Protein AF-A0A965NV34-F1 (afdb_monomer)

Radius of gyration: 47.63 Å; Cα contacts (8 Å, |Δi|>4): 263; chains: 1; bounding box: 101×131×142 Å

Foldseek 3Di:
DDDDDDDDDDDDDDDDDDDDDDDDDDDDDDDDDDDDDDPVVVVVVVPPPPDDDDDDDDDDDPPDDDDDDDDDDDDDDDDDDDDDDDDDDDDDDDDDDDDDDDPPPPPVPPPPPPDCVVVVVVVVVVVVVVVVVVVVVVLVVLVVQQQFFFQAAAKDKDAFDPPDALVNVLVRCCVVRVHVDSVSLVVVCVSVVQNVQFDGFMFIDGGRQGNVNVSCRRNVVVHDKDKDFFDPLDWQVRVQVSLVPDQQEDDDDDDGDDTQQFAGGIDIDTGHHHSVVNRVVRNVVSVVVLVVCVVVDDPPFLDDDSVVVSVLLSLLVVQDPDPVCSVVLSVVQSVCVVVVHDSPGPVVVD

Solvent-accessible surface area (backbone atoms only — not comparable to full-atom values): 22832 Å² total; per-residue (Å²): 139,85,87,86,91,85,89,83,86,84,90,88,85,89,81,90,82,89,90,87,83,91,82,87,86,82,90,78,88,78,78,87,79,82,83,75,82,55,78,76,60,62,63,61,65,71,76,70,81,80,84,88,80,86,83,90,84,88,89,85,80,91,87,83,83,80,87,84,87,79,83,85,82,89,81,88,81,89,85,88,83,88,89,81,89,82,89,79,90,83,81,90,78,83,84,82,85,79,82,84,70,73,87,74,76,78,69,71,75,72,76,71,78,73,59,70,65,61,58,52,52,52,50,51,52,51,50,52,50,52,52,49,51,53,48,53,50,50,52,50,51,50,58,55,58,30,62,39,68,28,73,23,82,57,64,47,75,47,76,42,57,86,90,64,47,68,67,57,52,43,52,47,36,40,74,73,39,53,40,90,49,61,67,60,51,53,52,50,28,59,76,69,70,41,62,88,43,59,53,69,39,31,34,72,44,54,48,35,38,16,56,50,52,54,50,49,41,34,46,75,55,63,50,47,67,46,77,49,76,40,65,78,86,63,50,52,66,59,50,53,48,56,55,67,73,34,84,49,42,26,85,77,79,84,80,81,73,61,78,82,42,58,49,62,44,75,46,74,41,44,59,62,37,46,45,56,61,53,51,51,49,28,32,52,52,28,50,53,50,48,52,55,50,54,74,69,49,73,84,88,52,93,61,93,44,65,64,53,51,51,54,51,50,55,50,37,49,66,74,42,92,48,79,87,49,40,65,59,54,43,49,52,52,53,54,29,54,71,68,73,43,79,79,87,56,74,75,80,78,114

pLDDT: mean 76.81, std 23.11, range [32.91, 98.0]

Nearest PDB structures (foldseek):
  2r1f-assembly1_A  TM=9.466E-01  e=1.125E-10  Escherichia coli K-12
  4iiw-assembly1_A-5  TM=4.796E-01  e=1.543E-09  Listeria monocytogenes EGD-e
  4iiw-assembly1_B  TM=4.492E-01  e=2.705E-09  Listeria monocytogenes EGD-e
  8yoa-assembly1_A  TM=5.036E-01  e=5.769E-07  Mycobacteroides abscessus

Secondary structure (DSSP, 8-state):
-----------------------PPP---PPPPP-PPPHHHHTTSSSSSSS---------SS---------------------------------PPPP----------------HHHHHHHHHHHHHHHHHHHHHHHHHHHHHHHTS--S-SS-EEEEE-TT--HHHHHHHHHHTTS-S-HHHHHHHHHHHT-TTTPPPEEEEEPTT--HHHHHHHHHHT-PPEEEEE--TT--HHHHHHHHHT-TTEES---PPPPTT-S--SEEEEETTEEHHHHHHHHHHHHHHHHHHHHHHS-TTSS--SHHHHHHHHHHHHHH---TTTHHHHHHHHHHHHHTT-----GGGT-

Sequence (350 aa):
MTEPEDINDPVTHTDETQPAPASKEEDHALKPEALTPTLSQQIQHEEIAQEAAPDTKTAQDFAALSQTKLEVPNTVKEETAQPSHWRKTLSAPKTPRPKKLPPGSFQKKKRKKRDGLLSAASGFLSFLLVAIVAGAFGVIAVRHKSREPGPLIAEKTIYFPPRSDTPEMIALLQREGVIESPMLMNVALLLEGVRTKLKQGEYLFKARASLHDVIDEMASGRQVMHSLTIPEGLTTDQILQRLRDNDMLAGTIVDKPKEGALLPETYKFPRDYPRTRLMTKMQDDQRKLLEQIWAKRNKDLPLQTPYELLTLASIVEKETGKNEERPRVAAVFINRLRKHMRLQSDPTII

Structure (mmCIF, N/CA/C/O backbone):
data_AF-A0A965NV34-F1
#
_entry.id   AF-A0A965NV34-F1
#
loop_
_atom_site.group_PDB
_atom_site.id
_atom_site.type_symbol
_atom_site.label_atom_id
_atom_site.label_alt_id
_atom_site.label_comp_id
_atom_site.label_asym_id
_atom_site.label_entity_id
_atom_site.label_seq_id
_atom_site.pdbx_PDB_ins_code
_atom_site.Cartn_x
_atom_site.Cartn_y
_atom_site.Cartn_z
_atom_site.occupancy
_atom_site.B_iso_or_equiv
_atom_site.auth_seq_id
_atom_site.auth_comp_id
_atom_site.auth_asym_id
_atom_site.auth_atom_id
_atom_site.pdbx_PDB_model_num
ATOM 1 N N . MET A 1 1 ? -33.407 -78.544 41.619 1.00 46.22 1 MET A N 1
ATOM 2 C CA . MET A 1 1 ? -33.839 -78.279 40.235 1.00 46.22 1 MET A CA 1
ATOM 3 C C . MET A 1 1 ? -35.352 -78.262 40.233 1.00 46.22 1 MET A C 1
ATOM 5 O O . MET A 1 1 ? -35.939 -79.300 40.490 1.00 46.22 1 MET A O 1
ATOM 9 N N . THR A 1 2 ? -35.953 -77.088 40.081 1.00 43.38 2 THR A N 1
ATOM 10 C CA . THR A 1 2 ? -37.406 -76.878 40.056 1.00 43.38 2 THR A CA 1
ATOM 11 C C . THR A 1 2 ? -37.902 -76.772 38.615 1.00 43.38 2 THR A C 1
ATOM 13 O O . THR A 1 2 ? -37.220 -76.217 37.758 1.00 43.38 2 THR A O 1
ATOM 16 N N . GLU A 1 3 ? -39.068 -77.366 38.410 1.00 53.69 3 GLU A N 1
ATOM 17 C CA . GLU A 1 3 ? -39.874 -77.581 37.197 1.00 53.69 3 GLU A CA 1
ATOM 18 C C . GLU A 1 3 ? -40.863 -76.378 36.976 1.00 53.69 3 GLU A C 1
ATOM 20 O O . GLU A 1 3 ? -40.748 -75.414 37.738 1.00 53.69 3 GLU A O 1
ATOM 25 N N . PRO A 1 4 ? -41.857 -76.384 36.047 1.00 72.75 4 PRO A N 1
ATOM 26 C CA . PRO A 1 4 ? -41.779 -76.029 34.611 1.00 72.75 4 PRO A CA 1
ATOM 27 C C . PRO A 1 4 ? -42.918 -75.063 34.121 1.00 72.75 4 PRO A C 1
ATOM 29 O O . PRO A 1 4 ? -43.575 -74.430 34.942 1.00 72.75 4 PRO A O 1
ATOM 32 N N . GLU A 1 5 ? -43.155 -75.043 32.788 1.00 49.31 5 GLU A N 1
ATOM 33 C CA . GLU A 1 5 ? -44.318 -74.537 31.991 1.00 49.31 5 GLU A CA 1
ATOM 34 C C . GLU A 1 5 ? -44.471 -73.012 31.763 1.00 49.31 5 GLU A C 1
ATOM 36 O O . GLU A 1 5 ? -44.155 -72.222 32.642 1.00 49.31 5 GLU A O 1
ATOM 41 N N . ASP A 1 6 ? -45.005 -72.462 30.657 1.00 46.66 6 ASP A N 1
ATOM 42 C CA . ASP A 1 6 ? -45.363 -72.854 29.270 1.00 46.66 6 ASP A CA 1
ATOM 43 C C . ASP A 1 6 ? -45.873 -71.550 28.554 1.00 46.66 6 ASP A C 1
ATOM 45 O O . ASP A 1 6 ? -46.189 -70.567 29.229 1.00 46.66 6 ASP A O 1
ATOM 49 N N . ILE A 1 7 ? -46.035 -71.578 27.218 1.00 44.09 7 ILE A N 1
ATOM 50 C CA . ILE A 1 7 ? -46.975 -70.795 26.366 1.00 44.09 7 ILE A CA 1
ATOM 51 C C . ILE A 1 7 ? -46.508 -69.519 25.589 1.00 44.09 7 ILE A C 1
ATOM 53 O O . ILE A 1 7 ? -46.342 -68.432 26.135 1.00 44.09 7 ILE A O 1
ATOM 57 N N . ASN A 1 8 ? -46.535 -69.698 24.251 1.00 41.50 8 ASN A N 1
ATOM 58 C CA . ASN A 1 8 ? -46.872 -68.842 23.080 1.00 41.50 8 ASN A CA 1
ATOM 59 C C . ASN A 1 8 ? -45.993 -67.688 22.516 1.00 41.50 8 ASN A C 1
ATOM 61 O O . ASN A 1 8 ? -45.870 -66.606 23.081 1.00 41.50 8 ASN A O 1
ATOM 65 N N . ASP A 1 9 ? -45.585 -67.939 21.258 1.00 49.22 9 ASP A N 1
ATOM 66 C CA . ASP A 1 9 ? -45.398 -67.114 20.033 1.00 49.22 9 ASP A CA 1
ATOM 67 C C . ASP A 1 9 ? -46.284 -65.841 19.873 1.00 49.22 9 ASP A C 1
ATOM 69 O O . ASP A 1 9 ? -47.362 -65.816 20.476 1.00 49.22 9 ASP A O 1
ATOM 73 N N . PRO A 1 10 ? -45.951 -64.814 19.021 1.00 57.88 10 PRO A N 1
ATOM 74 C CA . PRO A 1 10 ? -45.708 -64.995 17.566 1.00 57.88 10 PRO A CA 1
ATOM 75 C C . PRO A 1 10 ? -44.824 -63.995 16.755 1.00 57.88 10 PRO A C 1
ATOM 77 O O . PRO A 1 10 ? -44.593 -62.846 17.114 1.00 57.88 10 PRO A O 1
ATOM 80 N N . VAL A 1 11 ? -44.398 -64.497 15.581 1.00 48.06 11 VAL A N 1
ATOM 81 C CA . VAL A 1 11 ? -44.227 -63.911 14.219 1.00 48.06 11 VAL A CA 1
ATOM 82 C C . VAL A 1 11 ? -44.134 -62.382 14.038 1.00 48.06 11 VAL A C 1
ATOM 84 O O . VAL A 1 11 ? -45.087 -61.670 14.323 1.00 48.06 11 VAL A O 1
ATOM 87 N N . THR A 1 12 ? -43.102 -61.910 13.315 1.00 44.25 12 THR A N 1
ATOM 88 C CA . THR A 1 12 ? -43.239 -60.851 12.279 1.00 44.25 12 THR A CA 1
ATOM 89 C C . THR A 1 12 ? -42.172 -60.959 11.175 1.00 44.25 12 THR A C 1
ATOM 91 O O . THR A 1 12 ? -40.985 -61.138 11.430 1.00 44.25 12 THR A O 1
ATOM 94 N N . HIS A 1 13 ? -42.661 -60.866 9.936 1.00 41.69 13 HIS A N 1
ATOM 95 C CA . HIS A 1 13 ? -41.963 -60.745 8.651 1.00 41.69 13 HIS A CA 1
ATOM 96 C C . HIS A 1 13 ? -41.770 -59.255 8.274 1.00 41.69 13 HIS A C 1
ATOM 98 O O . HIS A 1 13 ? -42.354 -58.388 8.920 1.00 41.69 13 HIS A O 1
ATOM 104 N N . THR A 1 14 ? -41.115 -59.023 7.123 1.00 40.88 14 THR A N 1
ATOM 105 C CA . THR A 1 14 ? -41.210 -57.870 6.182 1.00 40.88 14 THR A CA 1
ATOM 106 C C . THR A 1 14 ? -40.296 -56.663 6.414 1.00 40.88 14 THR A C 1
ATOM 108 O O . THR A 1 14 ? -40.035 -56.301 7.551 1.00 40.88 14 THR A O 1
ATOM 111 N N . ASP A 1 15 ? -39.826 -55.928 5.402 1.00 37.41 15 ASP A N 1
ATOM 112 C CA . ASP A 1 15 ? -39.626 -56.110 3.946 1.00 37.41 15 ASP A CA 1
ATOM 113 C C . ASP A 1 15 ? -38.932 -54.821 3.438 1.00 37.41 15 ASP A C 1
ATOM 115 O O . ASP A 1 15 ? -39.009 -53.768 4.075 1.00 37.41 15 ASP A O 1
ATOM 119 N N . GLU A 1 16 ? -38.249 -54.927 2.303 1.00 43.62 16 GLU A N 1
ATOM 120 C CA . GLU A 1 16 ? -37.718 -53.865 1.443 1.00 43.62 16 GLU A CA 1
ATOM 121 C C . GLU A 1 16 ? -38.713 -52.729 1.153 1.00 43.62 16 GLU A C 1
ATOM 123 O O . GLU A 1 16 ? -39.878 -53.007 0.892 1.00 43.62 16 GLU A O 1
ATOM 128 N N . THR A 1 17 ? -38.240 -51.477 0.985 1.00 37.06 17 THR A N 1
ATOM 129 C CA . THR A 1 17 ? -38.632 -50.648 -0.185 1.00 37.06 17 THR A CA 1
ATOM 130 C C . THR A 1 17 ? -37.762 -49.390 -0.426 1.00 37.06 17 THR A C 1
ATOM 132 O O . THR A 1 17 ? -37.672 -48.512 0.423 1.00 37.06 17 THR A O 1
ATOM 135 N N . GLN A 1 18 ? -37.191 -49.327 -1.643 1.00 37.00 18 GLN A N 1
ATOM 136 C CA . GLN A 1 18 ? -37.085 -48.212 -2.624 1.00 37.00 18 GLN A CA 1
ATOM 137 C C . GLN A 1 18 ? -36.566 -46.791 -2.281 1.00 37.00 18 GLN A C 1
ATOM 139 O O . GLN A 1 18 ? -37.008 -46.161 -1.326 1.00 37.00 18 GLN A O 1
ATOM 144 N N . PRO A 1 19 ? -35.804 -46.180 -3.223 1.00 45.75 19 PRO A N 1
ATOM 145 C CA . PRO A 1 19 ? -35.667 -44.727 -3.352 1.00 45.75 19 PRO A CA 1
ATOM 146 C C . PRO A 1 19 ? -36.200 -44.160 -4.690 1.00 45.75 19 PRO A C 1
ATOM 148 O O . PRO A 1 19 ? -35.996 -44.759 -5.745 1.00 45.75 19 PRO A O 1
ATOM 151 N N . ALA A 1 20 ? -36.821 -42.971 -4.630 1.00 36.22 20 ALA A N 1
ATOM 152 C CA . ALA A 1 20 ? -36.906 -41.872 -5.626 1.00 36.22 20 ALA A CA 1
ATOM 153 C C . ALA A 1 20 ? -38.031 -40.887 -5.187 1.00 36.22 20 ALA A C 1
ATOM 155 O O . ALA A 1 20 ? -38.878 -41.321 -4.407 1.00 36.22 20 ALA A O 1
ATOM 156 N N . PRO A 1 21 ? -38.144 -39.621 -5.672 1.00 47.50 21 PRO A N 1
ATOM 157 C CA . PRO A 1 21 ? -37.435 -38.982 -6.788 1.00 47.50 21 PRO A CA 1
ATOM 158 C C . PRO A 1 21 ? -36.925 -37.538 -6.536 1.00 47.50 21 PRO A C 1
ATOM 160 O O . PRO A 1 21 ? -37.185 -36.899 -5.521 1.00 47.50 21 PRO A O 1
ATOM 163 N N . ALA A 1 22 ? -36.210 -37.032 -7.544 1.00 39.81 22 ALA A N 1
ATOM 164 C CA . ALA A 1 22 ? -35.719 -35.667 -7.703 1.00 39.81 22 ALA A CA 1
ATOM 165 C C . ALA A 1 22 ? -36.832 -34.605 -7.818 1.00 39.81 22 ALA A C 1
ATOM 167 O O . ALA A 1 22 ? -37.844 -34.817 -8.492 1.00 39.81 22 ALA A O 1
ATOM 168 N N . SER A 1 23 ? -36.582 -33.425 -7.244 1.00 38.41 23 SER A N 1
ATOM 169 C CA . SER A 1 23 ? -37.385 -32.211 -7.410 1.00 38.41 23 SER A CA 1
ATOM 170 C C . SER A 1 23 ? -36.587 -31.106 -8.104 1.00 38.41 23 SER A C 1
ATOM 172 O O . SER A 1 23 ? -35.411 -30.889 -7.827 1.00 38.41 23 SER A O 1
ATOM 174 N N . LYS A 1 24 ? -37.286 -30.449 -9.028 1.00 36.72 24 LYS A N 1
ATOM 175 C CA . LYS A 1 24 ? -36.892 -29.356 -9.919 1.00 36.72 24 LYS A CA 1
ATOM 176 C C . LYS A 1 24 ? -36.556 -28.080 -9.135 1.00 36.72 24 LYS A C 1
ATOM 178 O O . LYS A 1 24 ? -37.322 -27.718 -8.249 1.00 36.72 24 LYS A O 1
ATOM 183 N N . GLU A 1 25 ? -35.487 -27.384 -9.516 1.00 39.50 25 GLU A N 1
ATOM 184 C CA . GLU A 1 25 ? -35.235 -25.993 -9.114 1.00 39.50 25 GLU A CA 1
ATOM 185 C C . GLU A 1 25 ? -35.756 -25.040 -10.195 1.00 39.50 25 GLU A C 1
ATOM 187 O O . GLU A 1 25 ? -35.517 -25.230 -11.390 1.00 39.50 25 GLU A O 1
ATOM 192 N N . GLU A 1 26 ? -36.535 -24.060 -9.742 1.00 40.78 26 GLU A N 1
ATOM 193 C CA . GLU A 1 26 ? -37.183 -23.019 -10.528 1.00 40.78 26 GLU A CA 1
ATOM 194 C C . GLU A 1 26 ? -36.239 -21.842 -10.788 1.00 40.78 26 GLU A C 1
ATOM 196 O O . GLU A 1 26 ? -35.488 -21.389 -9.924 1.00 40.78 26 GLU A O 1
ATOM 201 N N . ASP A 1 27 ? -36.332 -21.341 -12.012 1.00 39.22 27 ASP A N 1
ATOM 202 C CA . ASP A 1 27 ? -35.566 -20.248 -12.587 1.00 39.22 27 ASP A CA 1
ATOM 203 C C . ASP A 1 27 ? -36.242 -18.911 -12.217 1.00 39.22 27 ASP A C 1
ATOM 205 O O . ASP A 1 27 ? -37.284 -18.550 -12.771 1.00 39.22 27 ASP A O 1
ATOM 209 N N . HIS A 1 28 ? -35.686 -18.176 -11.247 1.00 40.72 28 HIS A N 1
ATOM 210 C CA . HIS A 1 28 ? -36.135 -16.826 -10.891 1.00 40.72 28 HIS A CA 1
ATOM 211 C C . HIS A 1 28 ? -35.072 -15.786 -11.262 1.00 40.72 28 HIS A C 1
ATOM 213 O O . HIS A 1 28 ? -34.166 -15.457 -10.497 1.00 40.72 28 HIS A O 1
ATOM 219 N N . ALA A 1 29 ? -35.229 -15.225 -12.461 1.00 35.47 29 ALA A N 1
ATOM 220 C CA . ALA A 1 29 ? -34.494 -14.062 -12.936 1.00 35.47 29 ALA A CA 1
ATOM 221 C C . ALA A 1 29 ? -34.863 -12.803 -12.123 1.00 35.47 29 ALA A C 1
ATOM 223 O O . ALA A 1 29 ? -35.937 -12.220 -12.294 1.00 35.47 29 ALA A O 1
ATOM 224 N N . LEU A 1 30 ? -33.948 -12.354 -11.262 1.00 37.59 30 LEU A N 1
ATOM 225 C CA . LEU A 1 30 ? -33.975 -11.031 -10.637 1.00 37.59 30 LEU A CA 1
ATOM 226 C C . LEU A 1 30 ? -33.305 -10.005 -11.569 1.00 37.59 30 LEU A C 1
ATOM 228 O O . LEU A 1 30 ? -32.155 -10.159 -11.978 1.00 37.59 30 LEU A O 1
ATOM 232 N N . LYS A 1 31 ? -34.054 -8.951 -11.914 1.00 46.28 31 LYS A N 1
ATOM 233 C CA . LYS A 1 31 ? -33.571 -7.741 -12.603 1.00 46.28 31 LYS A CA 1
ATOM 234 C C . LYS A 1 31 ? -32.460 -7.053 -11.791 1.00 46.28 31 LYS A C 1
ATOM 236 O O . LYS A 1 31 ? -32.564 -7.027 -10.567 1.00 46.28 31 LYS A O 1
ATOM 241 N N . PRO A 1 32 ? -31.474 -6.396 -12.430 1.00 41.31 32 PRO A N 1
ATOM 242 C CA . PRO A 1 32 ? -30.546 -5.531 -11.715 1.00 41.31 32 PRO A CA 1
ATOM 243 C C . PRO A 1 32 ? -31.251 -4.240 -11.276 1.00 41.31 32 PRO A C 1
ATOM 245 O O . PRO A 1 32 ? -31.729 -3.449 -12.091 1.00 41.31 32 PRO A O 1
ATOM 248 N N . GLU A 1 33 ? -31.319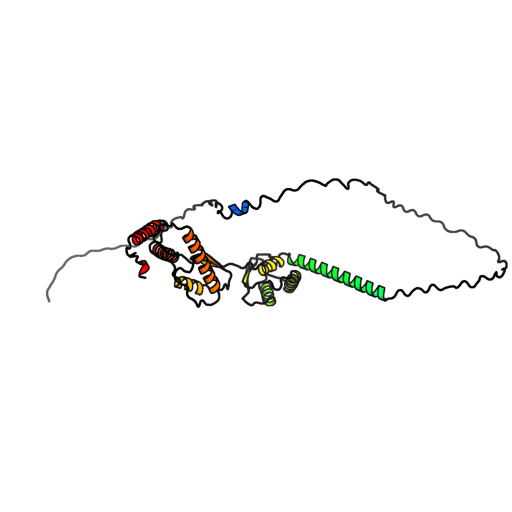 -4.063 -9.963 1.00 41.09 33 GLU A N 1
ATOM 249 C CA . GLU A 1 33 ? -31.713 -2.846 -9.266 1.00 41.09 33 GLU A CA 1
ATOM 250 C C . GLU A 1 33 ? -30.669 -1.748 -9.533 1.00 41.09 33 GLU A C 1
ATOM 252 O O . GLU A 1 33 ? -29.460 -1.968 -9.429 1.00 41.09 33 GLU A O 1
ATOM 257 N N . ALA A 1 34 ? -31.131 -0.576 -9.968 1.00 39.78 34 ALA A N 1
ATOM 258 C CA . ALA A 1 34 ? -30.274 0.539 -10.341 1.00 39.78 34 ALA A CA 1
ATOM 259 C C . ALA A 1 34 ? -29.589 1.130 -9.098 1.00 39.78 34 ALA A C 1
ATOM 261 O O . ALA A 1 34 ? -30.245 1.655 -8.201 1.00 39.78 34 ALA A O 1
ATOM 262 N N . LEU A 1 35 ? -28.257 1.073 -9.075 1.00 41.94 35 LEU A N 1
ATOM 263 C CA . LEU A 1 35 ? -27.417 1.742 -8.086 1.00 41.94 35 LEU A CA 1
ATOM 264 C C . LEU A 1 35 ? -27.607 3.263 -8.191 1.00 41.94 35 LEU A C 1
ATOM 266 O O . LEU A 1 35 ? -27.218 3.882 -9.182 1.00 41.94 35 LEU A O 1
ATOM 270 N N . THR A 1 36 ? -28.187 3.873 -7.161 1.00 54.00 36 THR A N 1
ATOM 271 C CA . THR A 1 36 ? -28.151 5.327 -6.966 1.00 54.00 36 THR A CA 1
ATOM 272 C C . THR A 1 36 ? -26.729 5.765 -6.596 1.00 54.00 36 THR A C 1
ATOM 274 O O . THR A 1 36 ? -26.114 5.121 -5.740 1.00 54.00 36 THR A O 1
ATOM 277 N N . PRO A 1 37 ? -26.191 6.847 -7.186 1.00 49.09 37 PRO A N 1
ATOM 278 C CA . PRO A 1 37 ? -24.828 7.293 -6.920 1.00 49.09 37 PRO A CA 1
ATOM 279 C C . PRO A 1 37 ? -24.647 7.772 -5.472 1.00 49.09 37 PRO A C 1
ATOM 281 O O . PRO A 1 37 ? -25.477 8.485 -4.911 1.00 49.09 37 PRO A O 1
ATOM 284 N N . THR A 1 38 ? -23.529 7.374 -4.868 1.00 53.53 38 THR A N 1
ATOM 285 C CA . THR A 1 38 ? -23.089 7.780 -3.528 1.00 53.53 38 THR A CA 1
ATOM 286 C C . THR A 1 38 ? -22.693 9.261 -3.514 1.00 53.53 38 THR A C 1
ATOM 288 O O . THR A 1 38 ? -22.163 9.769 -4.499 1.00 53.53 38 THR A O 1
ATOM 291 N N . LEU A 1 39 ? -22.852 9.941 -2.372 1.00 49.00 39 LEU A N 1
ATOM 292 C CA . LEU A 1 39 ? -22.606 11.384 -2.174 1.00 49.00 39 LEU A CA 1
ATOM 293 C C . LEU A 1 39 ? -21.225 11.896 -2.662 1.00 49.00 39 LEU A C 1
ATOM 295 O O . LEU A 1 39 ? -21.069 13.080 -2.940 1.00 49.00 39 LEU A O 1
ATOM 299 N N . SER A 1 40 ? -20.223 11.021 -2.804 1.00 48.53 40 SER A N 1
ATOM 300 C CA . SER A 1 40 ? -18.906 11.359 -3.370 1.00 48.53 40 SER A CA 1
ATOM 301 C C . SER A 1 40 ? -18.887 11.507 -4.899 1.00 48.53 40 SER A C 1
ATOM 303 O O . SER A 1 40 ? -18.001 12.175 -5.420 1.00 48.53 40 SER A O 1
ATOM 305 N N . GLN A 1 41 ? -19.854 10.934 -5.624 1.00 49.22 41 GLN A N 1
ATOM 306 C CA . GLN A 1 41 ? -20.008 11.119 -7.075 1.00 49.22 41 GLN A CA 1
ATOM 307 C C . GLN A 1 41 ? -20.777 12.399 -7.429 1.00 49.22 41 GLN A C 1
ATOM 309 O O . GLN A 1 41 ? -20.639 12.916 -8.533 1.00 49.22 41 GLN A O 1
ATOM 314 N N . GLN A 1 42 ? -21.537 12.956 -6.484 1.00 44.91 42 GLN A N 1
ATOM 315 C CA . GLN A 1 42 ? -22.309 14.180 -6.703 1.00 44.91 42 GLN A CA 1
ATOM 316 C C . GLN A 1 42 ? -21.439 15.446 -6.636 1.00 44.91 42 GLN A C 1
ATOM 318 O O . GLN A 1 42 ? -21.753 16.434 -7.282 1.00 44.91 42 GLN A O 1
ATOM 323 N N . ILE A 1 43 ? -20.298 15.388 -5.940 1.00 49.41 43 ILE A N 1
ATOM 324 C CA . ILE A 1 43 ? -19.363 16.520 -5.810 1.00 49.41 43 ILE A CA 1
ATOM 325 C C . ILE A 1 43 ? -18.420 16.624 -7.026 1.00 49.41 43 ILE A C 1
ATOM 327 O O . ILE A 1 43 ? -17.965 17.710 -7.357 1.00 49.41 43 ILE A O 1
ATOM 331 N N . GLN A 1 44 ? -18.170 15.531 -7.756 1.00 40.19 44 GLN A N 1
ATOM 332 C CA . GLN A 1 44 ? -17.320 15.562 -8.960 1.00 40.19 44 GLN A CA 1
ATOM 333 C C . GLN A 1 44 ? -18.057 16.030 -10.225 1.00 40.19 44 GLN A C 1
ATOM 335 O O . GLN A 1 44 ? -17.414 16.465 -11.178 1.00 40.19 44 GLN A O 1
ATOM 340 N N . HIS A 1 45 ? -19.392 15.975 -10.245 1.00 42.25 45 HIS A N 1
ATOM 341 C CA . HIS A 1 45 ? -20.178 16.438 -11.391 1.00 42.25 45 HIS A CA 1
ATOM 342 C C . HIS A 1 45 ? -20.420 17.952 -11.417 1.00 42.25 45 HIS A C 1
ATOM 344 O O . HIS A 1 45 ? -20.820 18.473 -12.456 1.00 42.25 45 HIS A O 1
ATOM 350 N N . GLU A 1 46 ? -20.127 18.666 -10.330 1.00 44.16 46 GLU A N 1
ATOM 351 C CA . GLU A 1 46 ? -20.354 20.114 -10.243 1.00 44.16 46 GLU A CA 1
ATOM 352 C C . GLU A 1 46 ? -19.099 20.947 -10.581 1.00 44.16 46 GLU A C 1
ATOM 354 O O . GLU A 1 46 ? -19.197 22.150 -10.792 1.00 44.16 46 GLU A O 1
ATOM 359 N N . GLU A 1 47 ? -17.933 20.306 -10.751 1.00 42.94 47 GLU A N 1
ATOM 360 C CA . GLU A 1 47 ? -16.648 20.974 -11.044 1.00 42.94 47 GLU A CA 1
ATOM 361 C C . GLU A 1 47 ? -16.162 20.795 -12.502 1.00 42.94 47 GLU A C 1
ATOM 363 O O . GLU A 1 47 ? -15.054 21.187 -12.849 1.00 42.94 47 GLU A O 1
ATOM 368 N N . ILE A 1 48 ? -16.983 20.220 -13.394 1.00 42.50 48 ILE A N 1
ATOM 369 C CA . ILE A 1 48 ? -16.635 20.028 -14.826 1.00 42.50 48 ILE A CA 1
ATOM 370 C C . ILE A 1 48 ? -17.578 20.809 -15.769 1.00 42.50 48 ILE A C 1
ATOM 372 O O . ILE A 1 48 ? -17.445 20.770 -16.989 1.00 42.50 48 ILE A O 1
ATOM 376 N N . ALA A 1 49 ? -18.503 21.610 -15.236 1.00 40.84 49 ALA A N 1
ATOM 377 C CA . ALA A 1 49 ? -19.461 22.379 -16.038 1.00 40.84 49 ALA A CA 1
ATOM 378 C C . ALA A 1 49 ? -19.066 23.855 -16.250 1.00 40.84 49 ALA A C 1
ATOM 380 O O . ALA A 1 49 ? -19.942 24.718 -16.323 1.00 40.84 49 ALA A O 1
ATOM 381 N N . GLN A 1 50 ? -17.769 24.174 -16.345 1.00 44.56 50 GLN A N 1
ATOM 382 C CA . GLN A 1 50 ? -17.338 25.565 -16.527 1.00 44.56 50 GLN A CA 1
ATOM 383 C C . GLN A 1 50 ? -16.042 25.754 -17.329 1.00 44.56 50 GLN A C 1
ATOM 385 O O . GLN A 1 50 ? -15.260 26.638 -17.018 1.00 44.56 50 GLN A O 1
ATOM 390 N N . GLU A 1 51 ? -15.814 24.990 -18.402 1.00 43.84 51 GLU A N 1
ATOM 391 C CA . GLU A 1 51 ? -14.785 25.381 -19.384 1.00 43.84 51 GLU A CA 1
ATOM 392 C C . GLU A 1 51 ? -15.028 24.778 -20.777 1.00 43.84 51 GLU A C 1
ATOM 394 O O . GLU A 1 51 ? -14.308 23.899 -21.238 1.00 43.84 51 GLU A O 1
ATOM 399 N N . ALA A 1 52 ? -16.080 25.227 -21.468 1.00 44.00 52 ALA A N 1
ATOM 400 C CA . ALA A 1 52 ? -16.225 25.002 -22.909 1.00 44.00 52 ALA A CA 1
ATOM 401 C C . ALA A 1 52 ? -17.208 26.002 -23.542 1.00 44.00 52 ALA A C 1
ATOM 403 O O . ALA A 1 52 ? -18.408 25.750 -23.623 1.00 44.00 52 ALA A O 1
ATOM 404 N N . ALA A 1 53 ? -16.686 27.121 -24.046 1.00 40.72 53 ALA A N 1
ATOM 405 C CA . ALA A 1 53 ? -17.346 27.926 -25.071 1.00 40.72 53 ALA A CA 1
ATOM 406 C C . ALA A 1 53 ? -16.282 28.428 -26.068 1.00 40.72 53 ALA A C 1
ATOM 408 O O . ALA A 1 53 ? -15.333 29.087 -25.643 1.00 40.72 53 ALA A O 1
ATOM 409 N N . PRO A 1 54 ? -16.379 28.107 -27.374 1.00 42.41 54 PRO A N 1
ATOM 410 C CA . PRO A 1 54 ? -15.486 28.659 -28.384 1.00 42.41 54 PRO A CA 1
ATOM 411 C C . PRO A 1 54 ? -16.020 30.005 -28.887 1.00 42.41 54 PRO A C 1
ATOM 413 O O . PRO A 1 54 ? -17.091 30.070 -29.490 1.00 42.41 54 PRO A O 1
ATOM 416 N N . ASP A 1 55 ? -15.251 31.074 -28.673 1.00 38.16 55 ASP A N 1
ATOM 417 C CA . ASP A 1 55 ? -15.556 32.389 -29.228 1.00 38.16 55 ASP A CA 1
ATOM 418 C C . ASP A 1 55 ? -15.180 32.462 -30.714 1.00 38.16 55 ASP A C 1
ATOM 420 O O . ASP A 1 55 ? -14.027 32.371 -31.142 1.00 38.16 55 ASP A O 1
ATOM 424 N N . THR A 1 56 ? -16.220 32.649 -31.514 1.00 49.44 56 THR A N 1
ATOM 425 C CA . THR A 1 56 ? -16.204 33.067 -32.908 1.00 49.44 56 THR A CA 1
ATOM 426 C C . THR A 1 56 ? -15.612 34.469 -33.056 1.00 49.44 56 THR A C 1
ATOM 428 O O . THR A 1 56 ? -16.264 35.439 -32.678 1.00 49.44 56 THR A O 1
ATOM 431 N N . LYS A 1 57 ? -14.431 34.595 -33.674 1.00 45.19 57 LYS A N 1
ATOM 432 C CA . LYS A 1 57 ? -14.045 35.693 -34.591 1.00 45.19 57 LYS A CA 1
ATOM 433 C C . LYS A 1 57 ? -12.570 35.571 -34.964 1.00 45.19 57 LYS A C 1
ATOM 435 O O . LYS A 1 57 ? -11.703 35.817 -34.137 1.00 45.19 57 LYS A O 1
ATOM 440 N N . THR A 1 58 ? -12.312 35.216 -36.220 1.00 38.59 58 THR A N 1
ATOM 441 C CA . THR A 1 58 ? -11.343 35.829 -37.158 1.00 38.59 58 THR A CA 1
ATOM 442 C C . THR A 1 58 ? -11.192 34.846 -38.318 1.00 38.59 58 THR A C 1
ATOM 444 O O . THR A 1 58 ? -10.225 34.105 -38.443 1.00 38.59 58 THR A O 1
ATOM 447 N N . ALA A 1 59 ? -12.243 34.788 -39.130 1.00 40.84 59 ALA A N 1
ATOM 448 C CA . ALA A 1 59 ? -12.271 34.121 -40.419 1.00 40.84 59 ALA A CA 1
ATOM 449 C C . ALA A 1 59 ? -12.695 35.187 -41.427 1.00 40.84 59 ALA A C 1
ATOM 451 O O . ALA A 1 59 ? -13.871 35.293 -41.750 1.00 40.84 59 ALA A O 1
ATOM 452 N N . GLN A 1 60 ? -11.756 36.057 -41.792 1.00 49.50 60 GLN A N 1
ATOM 453 C CA . GLN A 1 60 ? -11.847 37.031 -42.881 1.00 49.50 60 GLN A CA 1
ATOM 454 C C . GLN A 1 60 ? -10.494 37.737 -42.953 1.00 49.50 60 GLN A C 1
ATOM 456 O O . GLN A 1 60 ? -10.297 38.770 -42.339 1.00 49.50 60 GLN A O 1
ATOM 461 N N . ASP A 1 61 ? -9.541 37.070 -43.590 1.00 44.09 61 ASP A N 1
ATOM 462 C CA . ASP A 1 61 ? -8.436 37.643 -44.360 1.00 44.09 61 ASP A CA 1
ATOM 463 C C . ASP A 1 61 ? -7.720 36.452 -45.013 1.00 44.09 61 ASP A C 1
ATOM 465 O O . ASP A 1 61 ? -7.720 35.356 -44.463 1.00 44.09 61 ASP A O 1
ATOM 469 N N . PHE A 1 62 ? -7.173 36.634 -46.213 1.00 42.47 62 PHE A N 1
ATOM 470 C CA . PHE A 1 62 ? -6.670 35.590 -47.132 1.00 42.47 62 PHE A CA 1
ATOM 471 C C . PHE A 1 62 ? -7.713 34.924 -48.047 1.00 42.47 62 PHE A C 1
ATOM 473 O O . PHE A 1 62 ? -7.599 33.757 -48.412 1.00 42.47 62 PHE A O 1
ATOM 480 N N . ALA A 1 63 ? -8.681 35.706 -48.527 1.00 44.44 63 ALA A N 1
ATOM 481 C CA . ALA A 1 63 ? -9.394 35.415 -49.770 1.00 44.44 63 ALA A CA 1
ATOM 482 C C . ALA A 1 63 ? -9.330 36.626 -50.712 1.00 44.44 63 ALA A C 1
ATOM 484 O O . ALA A 1 63 ? -10.327 37.300 -50.928 1.00 44.44 63 ALA A O 1
ATOM 485 N N . ALA A 1 64 ? -8.146 36.919 -51.255 1.00 43.97 64 ALA A N 1
ATOM 486 C CA . ALA A 1 64 ? -7.976 37.685 -52.491 1.00 43.97 64 ALA A CA 1
ATOM 487 C C . ALA A 1 64 ? -6.503 37.647 -52.905 1.00 43.97 64 ALA A C 1
ATOM 489 O O . ALA A 1 64 ? -5.655 38.148 -52.179 1.00 43.97 64 ALA A O 1
ATOM 490 N N . LEU A 1 65 ? -6.238 37.006 -54.043 1.00 42.38 65 LEU A N 1
ATOM 491 C CA . LEU A 1 65 ? -5.216 37.286 -55.065 1.00 42.38 65 LEU A CA 1
ATOM 492 C C . LEU A 1 65 ? -5.059 35.979 -55.870 1.00 42.38 65 LEU A C 1
ATOM 494 O O . LEU A 1 65 ? -4.239 35.119 -55.576 1.00 42.38 65 LEU A O 1
ATOM 498 N N . SER A 1 66 ? -6.074 35.624 -56.656 1.00 36.09 66 SER A N 1
ATOM 499 C CA . SER A 1 66 ? -6.141 35.943 -58.090 1.00 36.09 66 SER A CA 1
ATOM 500 C C . SER A 1 66 ? -5.002 35.310 -58.902 1.00 36.09 66 SER A C 1
ATOM 502 O O . SER A 1 66 ? -3.931 35.881 -59.060 1.00 36.09 66 SER A O 1
ATOM 504 N N . GLN A 1 67 ? -5.307 34.123 -59.434 1.00 44.22 67 GLN A N 1
ATOM 505 C CA . GLN A 1 67 ? -5.152 33.758 -60.845 1.00 44.22 67 GLN A CA 1
ATOM 506 C C . GLN A 1 67 ? -3.864 34.209 -61.553 1.00 44.22 67 GLN A C 1
ATOM 508 O O . GLN A 1 67 ? -3.777 35.342 -62.012 1.00 44.22 67 GLN A O 1
ATOM 513 N N . THR A 1 68 ? -2.978 33.264 -61.876 1.00 34.66 68 THR A N 1
ATOM 514 C CA . THR A 1 68 ? -2.543 33.127 -63.277 1.00 34.66 68 THR A CA 1
ATOM 515 C C . THR A 1 68 ? -2.130 31.688 -63.571 1.00 34.66 68 THR A C 1
ATOM 517 O O . THR A 1 68 ? -1.137 31.171 -63.068 1.00 34.66 68 THR A O 1
ATOM 520 N N . LYS A 1 69 ? -2.957 31.043 -64.388 1.00 43.94 69 LYS A N 1
ATOM 521 C CA . LYS A 1 69 ? -2.685 29.803 -65.102 1.00 43.94 69 LYS A CA 1
ATOM 522 C C . LYS A 1 69 ? -1.787 30.138 -66.291 1.00 43.94 69 LYS A C 1
ATOM 524 O O . LYS A 1 69 ? -2.084 31.097 -66.995 1.00 43.94 69 LYS A O 1
ATOM 529 N N . LEU A 1 70 ? -0.727 29.367 -66.515 1.00 37.56 70 LEU A N 1
ATOM 530 C CA . LEU A 1 70 ? 0.003 29.390 -67.781 1.00 37.56 70 LEU A CA 1
ATOM 531 C C . LEU A 1 70 ? 0.219 27.960 -68.269 1.00 37.56 70 LEU A C 1
ATOM 533 O O . LEU A 1 70 ? 0.923 27.161 -67.652 1.00 37.56 70 LEU A O 1
ATOM 537 N N . GLU A 1 71 ? -0.490 27.679 -69.361 1.00 35.66 71 GLU A N 1
ATOM 538 C CA . GLU A 1 71 ? -0.407 26.528 -70.243 1.00 35.66 71 GLU A CA 1
ATOM 539 C C . GLU A 1 71 ? 1.024 26.096 -70.594 1.00 35.66 71 GLU A C 1
ATOM 541 O O . GLU A 1 71 ? 1.906 26.894 -70.913 1.00 35.66 71 GLU A O 1
ATOM 546 N N . VAL A 1 72 ? 1.178 24.776 -70.662 1.00 46.84 72 VAL A N 1
ATOM 547 C CA . VAL A 1 72 ? 2.187 24.075 -71.457 1.00 46.84 72 VAL A CA 1
ATOM 548 C C . VAL A 1 72 ? 1.815 24.196 -72.938 1.00 46.84 72 VAL A C 1
ATOM 550 O O . VAL A 1 72 ? 0.654 23.960 -73.277 1.00 46.84 72 VAL A O 1
ATOM 553 N N . PRO A 1 73 ? 2.789 24.405 -73.839 1.00 44.78 73 PRO A N 1
ATOM 554 C CA . PRO A 1 73 ? 2.675 23.793 -75.153 1.00 44.78 73 PRO A CA 1
ATOM 555 C C . PRO A 1 73 ? 3.885 22.914 -75.472 1.00 44.78 73 PRO A C 1
ATOM 557 O O . PRO A 1 73 ? 5.035 23.345 -75.511 1.00 44.78 73 PRO A O 1
ATOM 560 N N . ASN A 1 74 ? 3.565 21.654 -75.748 1.00 43.66 74 ASN A N 1
ATOM 561 C CA . ASN A 1 74 ? 4.364 20.744 -76.549 1.00 43.66 74 ASN A CA 1
ATOM 562 C C . ASN A 1 74 ? 4.042 21.040 -78.020 1.00 43.66 74 ASN A C 1
ATOM 564 O O . ASN A 1 74 ? 2.882 20.906 -78.391 1.00 43.66 74 ASN A O 1
ATOM 568 N N . THR A 1 75 ? 5.033 21.341 -78.858 1.00 36.97 75 THR A N 1
ATOM 569 C CA . THR A 1 75 ? 4.991 20.993 -80.290 1.00 36.97 75 THR A CA 1
ATOM 570 C C . THR A 1 75 ? 6.404 20.920 -80.853 1.00 36.97 75 THR A C 1
ATOM 572 O O . THR A 1 75 ? 7.126 21.912 -80.910 1.00 36.97 75 THR A O 1
ATOM 575 N N . VAL A 1 76 ? 6.755 19.716 -81.290 1.00 44.97 76 VAL A N 1
ATOM 576 C CA . VAL A 1 76 ? 7.863 19.387 -82.187 1.00 44.97 76 VAL A CA 1
ATOM 577 C C . VAL A 1 76 ? 7.558 19.922 -83.590 1.00 44.97 76 VAL A C 1
ATOM 579 O O . VAL A 1 76 ? 6.413 19.821 -84.030 1.00 44.97 76 VAL A O 1
ATOM 582 N N . LYS A 1 77 ? 8.581 20.396 -84.312 1.00 37.44 77 LYS A N 1
ATOM 583 C CA . LYS A 1 77 ? 8.705 20.216 -85.769 1.00 37.44 77 LYS A CA 1
ATOM 584 C C . LYS A 1 77 ? 10.171 20.325 -86.203 1.00 37.44 77 LYS A C 1
ATOM 586 O O . LYS A 1 77 ? 10.813 21.351 -86.001 1.00 37.44 77 LYS A O 1
ATOM 591 N N . GLU A 1 78 ? 10.671 19.227 -86.761 1.00 42.53 78 GLU A N 1
ATOM 592 C CA . GLU A 1 78 ? 11.856 19.161 -87.618 1.00 42.53 78 GLU A CA 1
ATOM 593 C C . GLU A 1 78 ? 11.635 19.990 -88.887 1.00 42.53 78 GLU A C 1
ATOM 595 O O . GLU A 1 78 ? 10.555 19.905 -89.468 1.00 42.53 78 GLU A O 1
ATOM 600 N N . GLU A 1 79 ? 12.669 20.683 -89.375 1.00 35.94 79 GLU A N 1
ATOM 601 C CA . GLU A 1 79 ? 12.894 20.774 -90.821 1.00 35.94 79 GLU A CA 1
ATOM 602 C C . GLU A 1 79 ? 14.372 21.033 -91.156 1.00 35.94 79 GLU A C 1
ATOM 604 O O . GLU A 1 79 ? 15.068 21.859 -90.568 1.00 35.94 79 GLU A O 1
ATOM 609 N N . THR A 1 80 ? 14.838 20.225 -92.096 1.00 40.12 80 THR A N 1
ATOM 610 C CA . THR A 1 80 ? 16.171 20.066 -92.676 1.00 40.12 80 THR A CA 1
ATOM 611 C C . THR A 1 80 ? 16.609 21.218 -93.585 1.00 40.12 80 THR A C 1
ATOM 613 O O . THR A 1 80 ? 15.798 21.679 -94.378 1.00 40.12 80 THR A O 1
ATOM 616 N N . ALA A 1 81 ? 17.911 21.543 -93.621 1.00 32.91 81 ALA A N 1
ATOM 617 C CA . ALA A 1 81 ? 18.645 21.840 -94.869 1.00 32.91 81 ALA A CA 1
ATOM 618 C C . ALA A 1 81 ? 20.172 21.947 -94.643 1.00 32.91 81 ALA A C 1
ATOM 620 O O . ALA A 1 81 ? 20.642 22.697 -93.791 1.00 32.91 81 ALA A O 1
ATOM 621 N N . GLN A 1 82 ? 20.943 21.198 -95.441 1.00 40.91 82 GLN A N 1
ATOM 622 C CA . GLN A 1 82 ? 22.396 21.341 -95.630 1.00 40.91 82 GLN A CA 1
ATOM 623 C C . GLN A 1 82 ? 22.713 22.341 -96.790 1.00 40.91 82 GLN A C 1
ATOM 625 O O . GLN A 1 82 ? 21.832 23.098 -97.183 1.00 40.91 82 GLN A O 1
ATOM 630 N N . PRO A 1 83 ? 23.938 22.402 -97.364 1.00 56.72 83 PRO A N 1
ATOM 631 C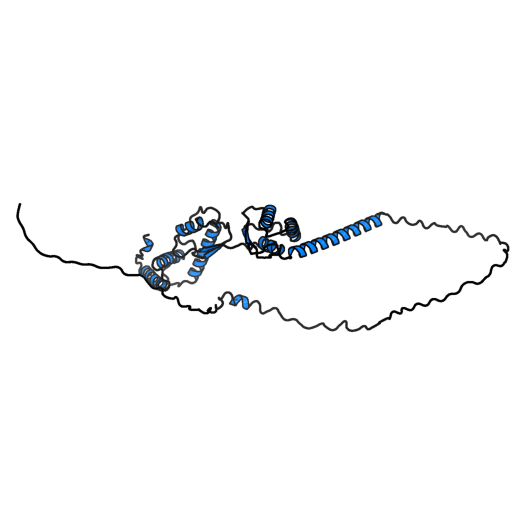 CA . PRO A 1 83 ? 24.949 23.405 -97.038 1.00 56.72 83 PRO A CA 1
ATOM 632 C C . PRO A 1 83 ? 25.322 24.290 -98.246 1.00 56.72 83 PRO A C 1
ATOM 634 O O . PRO A 1 83 ?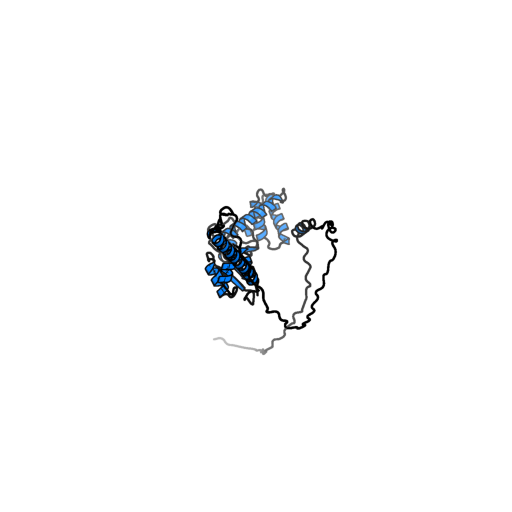 25.263 23.851 -99.396 1.00 56.72 83 PRO A O 1
ATOM 637 N N . SER A 1 84 ? 25.824 25.509 -98.012 1.00 46.28 84 SER A N 1
ATOM 638 C CA . SER A 1 84 ? 26.311 26.336 -99.122 1.00 46.28 84 SER A CA 1
ATOM 639 C C . SER A 1 84 ? 27.569 27.175 -98.870 1.00 46.28 84 SER A C 1
ATOM 641 O O . SER A 1 84 ? 27.553 28.259 -98.305 1.00 46.28 84 SER A O 1
ATOM 643 N N . HIS A 1 85 ? 28.687 26.611 -99.339 1.00 46.25 85 HIS A N 1
ATOM 644 C CA . HIS A 1 85 ? 29.739 27.247 -100.143 1.00 46.25 85 HIS A CA 1
ATOM 645 C C . HIS A 1 85 ? 30.086 28.726 -99.882 1.00 46.25 85 HIS A C 1
ATOM 647 O O . HIS A 1 85 ? 29.449 29.622 -100.418 1.00 46.25 85 HIS A O 1
ATOM 653 N N . TRP A 1 86 ? 31.254 28.953 -99.267 1.00 51.78 86 TRP A N 1
ATOM 654 C CA . TRP A 1 86 ? 32.269 29.858 -99.825 1.00 51.78 86 TRP A CA 1
ATOM 655 C C . TRP A 1 86 ? 33.656 29.583 -99.207 1.00 51.78 86 TRP A C 1
ATOM 657 O O . TRP A 1 86 ? 34.024 30.041 -98.132 1.00 51.78 86 TRP A O 1
ATOM 667 N N . ARG A 1 87 ? 34.487 28.828 -99.930 1.00 43.78 87 ARG A N 1
ATOM 668 C CA . ARG A 1 87 ? 35.926 29.108 -99.960 1.00 43.78 87 ARG A CA 1
ATOM 669 C C . ARG A 1 87 ? 36.117 30.096 -101.096 1.00 43.78 87 ARG A C 1
ATOM 671 O O . ARG A 1 87 ? 35.801 29.729 -102.225 1.00 43.78 87 ARG A O 1
ATOM 678 N N . LYS A 1 88 ? 36.683 31.268 -100.813 1.00 41.19 88 LYS A N 1
ATOM 679 C CA . LYS A 1 88 ? 37.718 31.906 -101.643 1.00 41.19 88 LYS A CA 1
ATOM 680 C C . LYS A 1 88 ? 38.133 33.255 -101.050 1.00 41.19 88 LYS A C 1
ATOM 682 O O . LYS A 1 88 ? 37.311 34.139 -100.868 1.00 41.19 88 LYS A O 1
ATOM 687 N N . THR A 1 89 ? 39.446 33.341 -100.828 1.00 48.22 89 THR A N 1
ATOM 688 C CA . THR A 1 89 ? 40.328 34.491 -101.088 1.00 48.22 89 THR A CA 1
ATOM 689 C C . THR A 1 89 ? 40.090 35.794 -100.330 1.00 48.22 89 THR A C 1
ATOM 691 O O . THR A 1 89 ? 39.047 36.414 -100.478 1.00 48.22 89 THR A O 1
ATOM 694 N N . LEU A 1 90 ? 41.148 36.258 -99.651 1.00 51.78 90 LEU A N 1
ATOM 695 C CA . LEU A 1 90 ? 41.819 37.568 -99.809 1.00 51.78 90 LEU A CA 1
ATOM 696 C C . LEU A 1 90 ? 42.569 37.866 -98.495 1.00 51.78 90 LEU A C 1
ATOM 698 O O . LEU A 1 90 ? 41.974 38.084 -97.450 1.00 51.78 90 LEU A O 1
ATOM 702 N N . SER A 1 91 ? 43.869 37.572 -98.466 1.00 44.44 91 SER A N 1
ATOM 703 C CA . SER A 1 91 ? 44.955 38.559 -98.603 1.00 44.44 91 SER A CA 1
ATOM 704 C C . SER A 1 91 ? 45.184 39.377 -97.334 1.00 44.44 91 SER A C 1
ATOM 706 O O . SER A 1 91 ? 44.409 40.258 -96.986 1.00 44.44 91 SER A O 1
ATOM 708 N N . ALA A 1 92 ? 46.308 39.104 -96.673 1.00 47.78 92 ALA A N 1
ATOM 709 C CA . ALA A 1 92 ? 46.840 39.943 -95.611 1.00 47.78 92 ALA A CA 1
ATOM 710 C C . ALA A 1 92 ? 47.425 41.245 -96.187 1.00 47.78 92 ALA A C 1
ATOM 712 O O . ALA A 1 92 ? 48.219 41.182 -97.130 1.00 47.78 92 ALA A O 1
ATOM 713 N N . PRO A 1 93 ? 47.165 42.399 -95.548 1.00 48.53 93 PRO A N 1
ATOM 714 C CA . PRO A 1 93 ? 48.098 43.509 -95.586 1.00 48.53 93 PRO A CA 1
ATOM 715 C C . PRO A 1 93 ? 48.598 43.904 -94.188 1.00 48.53 93 PRO A C 1
ATOM 717 O O . PRO A 1 93 ? 47.850 44.137 -93.244 1.00 48.53 93 PRO A O 1
ATOM 720 N N . LYS A 1 94 ? 49.930 43.958 -94.130 1.00 41.66 94 LYS A N 1
ATOM 721 C CA . LYS A 1 94 ? 50.845 44.779 -93.324 1.00 41.66 94 LYS A CA 1
ATOM 722 C C . LYS A 1 94 ? 50.288 45.551 -92.114 1.00 41.66 94 LYS A C 1
ATOM 724 O O . LYS A 1 94 ? 49.581 46.546 -92.219 1.00 41.66 94 LYS A O 1
ATOM 729 N N . THR A 1 95 ? 50.843 45.1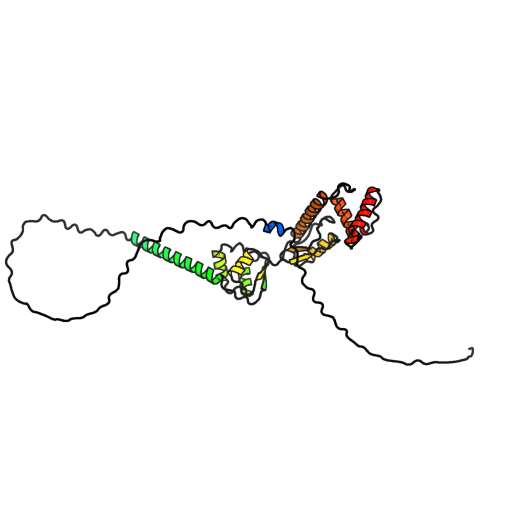53 -90.974 1.00 47.88 95 THR A N 1
ATOM 730 C CA . THR A 1 95 ? 51.074 45.906 -89.733 1.00 47.88 95 THR A CA 1
ATOM 731 C C . THR A 1 95 ? 51.401 47.395 -89.899 1.00 47.88 95 THR A C 1
ATOM 733 O O . THR A 1 95 ? 52.301 47.739 -90.668 1.00 47.88 95 THR A O 1
ATOM 736 N N . PRO A 1 96 ? 50.922 48.207 -88.946 1.00 47.19 96 PRO A N 1
ATOM 737 C CA . PRO A 1 96 ? 51.769 49.109 -88.177 1.00 47.19 96 PRO A CA 1
ATOM 738 C C . PRO A 1 96 ? 52.037 48.548 -86.767 1.00 47.19 96 PRO A C 1
ATOM 740 O O . PRO A 1 96 ? 51.129 48.167 -86.030 1.00 47.19 96 PRO A O 1
ATOM 743 N N . ARG A 1 97 ? 53.323 48.485 -86.405 1.00 44.19 97 ARG A N 1
ATOM 744 C CA . ARG A 1 97 ? 53.844 48.220 -85.051 1.00 44.19 97 ARG A CA 1
ATOM 745 C C . ARG A 1 97 ? 53.688 49.478 -84.155 1.00 44.19 97 ARG A C 1
ATOM 747 O O . ARG A 1 97 ? 53.358 50.545 -84.659 1.00 44.19 97 ARG A O 1
ATOM 754 N N . PRO A 1 98 ? 53.863 49.361 -82.828 1.00 49.69 98 PRO A N 1
ATOM 755 C CA . PRO A 1 98 ? 52.844 49.710 -81.839 1.00 49.69 98 PRO A CA 1
ATOM 756 C C . PRO A 1 98 ? 52.990 51.119 -81.247 1.00 49.69 98 PRO A C 1
ATOM 758 O O . PRO A 1 98 ? 54.100 51.604 -81.031 1.00 49.69 98 PRO A O 1
ATOM 761 N N . LYS A 1 99 ? 51.873 51.717 -80.811 1.00 45.62 99 LYS A N 1
ATOM 762 C CA . LYS A 1 99 ? 51.916 52.649 -79.674 1.00 45.62 99 LYS A CA 1
ATOM 763 C C . LYS A 1 99 ? 52.115 51.814 -78.411 1.00 45.62 99 LYS A C 1
ATOM 765 O O . LYS A 1 99 ? 51.313 50.928 -78.126 1.00 45.62 99 LYS A O 1
ATOM 770 N N . LYS A 1 100 ? 53.211 52.076 -77.693 1.00 54.47 100 LYS A N 1
ATOM 771 C CA . LYS A 1 100 ? 53.515 51.507 -76.375 1.00 54.47 100 LYS A CA 1
ATOM 772 C C . LYS A 1 100 ? 52.316 51.730 -75.449 1.00 54.47 100 LYS A C 1
ATOM 774 O O . LYS A 1 100 ? 52.124 52.834 -74.949 1.00 54.47 100 LYS A O 1
ATOM 779 N N . LEU A 1 101 ? 51.516 50.688 -75.234 1.00 54.16 101 LEU A N 1
ATOM 780 C CA . LEU A 1 101 ? 50.683 50.613 -74.043 1.00 54.16 101 LEU A CA 1
ATOM 781 C C . LEU A 1 101 ? 51.634 50.449 -72.846 1.00 54.16 101 LEU A C 1
ATOM 783 O O . LEU A 1 101 ? 52.596 49.679 -72.952 1.00 54.16 101 LEU A O 1
ATOM 787 N N . PRO A 1 102 ? 51.407 51.154 -71.723 1.00 62.88 102 PRO A N 1
ATOM 788 C CA . PRO A 1 102 ? 52.128 50.873 -70.486 1.00 62.88 102 PRO A CA 1
ATOM 789 C C . PRO A 1 102 ? 51.950 49.388 -70.146 1.00 62.88 102 PRO A C 1
ATOM 791 O O . PRO A 1 102 ? 50.937 48.810 -70.553 1.00 62.88 102 PRO A O 1
ATOM 794 N N . PRO A 1 103 ? 52.892 48.745 -69.434 1.00 53.66 103 PRO A N 1
ATOM 795 C CA . PRO A 1 103 ? 52.695 47.378 -68.985 1.00 53.66 103 PRO A CA 1
ATOM 796 C C . PRO A 1 103 ? 51.423 47.348 -68.137 1.00 53.66 103 PRO A C 1
ATOM 798 O O . PRO A 1 103 ? 51.419 47.718 -66.965 1.00 53.66 103 PRO A O 1
ATOM 801 N N . GLY A 1 104 ? 50.320 46.934 -68.760 1.00 49.16 104 GLY A N 1
ATOM 802 C CA . GLY A 1 104 ? 49.138 46.493 -68.063 1.00 49.16 104 GLY A CA 1
ATOM 803 C C . GLY A 1 104 ? 49.633 45.356 -67.205 1.00 49.16 104 GLY A C 1
ATOM 804 O O . GLY A 1 104 ? 50.000 44.297 -67.715 1.00 49.16 104 GLY A O 1
ATOM 805 N N . SER A 1 105 ? 49.756 45.621 -65.909 1.00 50.66 105 SER A N 1
ATOM 806 C CA . SER A 1 105 ? 50.005 44.576 -64.945 1.00 50.66 105 SER A CA 1
ATOM 807 C C . SER A 1 105 ? 48.872 43.575 -65.132 1.00 50.66 105 SER A C 1
ATOM 809 O O . SER A 1 105 ? 47.736 43.794 -64.719 1.00 50.66 105 SER A O 1
ATOM 811 N N . PHE A 1 106 ? 49.168 42.460 -65.796 1.00 53.03 106 PHE A N 1
ATOM 812 C CA . PHE A 1 106 ? 48.399 41.248 -65.614 1.00 53.03 106 PHE A CA 1
ATOM 813 C C . PHE A 1 106 ? 48.654 40.841 -64.167 1.00 53.03 106 PHE A C 1
ATOM 815 O O . PHE A 1 106 ? 49.450 39.949 -63.873 1.00 53.03 106 PHE A O 1
ATOM 822 N N . GLN A 1 107 ? 48.005 41.539 -63.232 1.00 58.25 107 GLN A N 1
ATOM 823 C CA . GLN A 1 107 ? 47.765 41.006 -61.916 1.00 58.25 107 GLN A CA 1
ATOM 824 C C . GLN A 1 107 ? 46.946 39.755 -62.185 1.00 58.25 107 GLN A C 1
ATOM 826 O O . GLN A 1 107 ? 45.732 39.814 -62.380 1.00 58.25 107 GLN A O 1
ATOM 831 N N . LYS A 1 108 ? 47.627 38.604 -62.267 1.00 50.59 108 LYS A N 1
ATOM 832 C CA . LYS A 1 108 ? 46.995 37.308 -62.066 1.00 50.59 108 LYS A CA 1
ATOM 833 C C . LYS A 1 108 ? 46.165 37.514 -60.811 1.00 50.59 108 LYS A C 1
ATOM 835 O O . LYS A 1 108 ? 46.750 37.658 -59.737 1.00 50.59 108 LYS A O 1
ATOM 840 N N . LYS A 1 109 ? 44.835 37.613 -60.939 1.00 47.06 109 LYS A N 1
ATOM 841 C CA . LYS A 1 109 ? 43.943 37.549 -59.783 1.00 47.06 109 LYS A CA 1
ATOM 842 C C . LYS A 1 109 ? 44.350 36.255 -59.107 1.00 47.06 109 LYS A C 1
ATOM 844 O O . LYS A 1 109 ? 44.048 35.177 -59.620 1.00 47.06 109 LYS A O 1
ATOM 849 N N . LYS A 1 110 ? 45.137 36.359 -58.029 1.00 47.62 110 LYS A N 1
ATOM 850 C CA . LYS A 1 110 ? 45.458 35.233 -57.167 1.00 47.62 110 LYS A CA 1
ATOM 851 C C . LYS A 1 110 ? 44.086 34.692 -56.826 1.00 47.62 110 LYS A C 1
ATOM 853 O O . LYS A 1 110 ? 43.317 35.381 -56.157 1.00 47.62 110 LYS A O 1
ATOM 858 N N . ARG A 1 111 ? 43.728 33.528 -57.377 1.00 55.69 111 ARG A N 1
ATOM 859 C CA . ARG A 1 111 ? 42.580 32.777 -56.886 1.00 55.69 111 ARG A CA 1
ATOM 860 C C . ARG A 1 111 ? 42.898 32.611 -55.413 1.00 55.69 111 ARG A C 1
ATOM 862 O O . ARG A 1 111 ? 43.816 31.864 -55.082 1.00 55.69 111 ARG A O 1
ATOM 869 N N . LYS A 1 112 ? 42.265 33.431 -54.564 1.00 54.72 112 LYS A N 1
ATOM 870 C CA . LYS A 1 112 ? 42.348 33.303 -53.113 1.00 54.72 112 LYS A CA 1
ATOM 871 C C . LYS A 1 112 ? 42.082 31.823 -52.885 1.00 54.72 112 LYS A C 1
ATOM 873 O O . LYS A 1 112 ? 41.003 31.359 -53.255 1.00 54.72 112 LYS A O 1
ATOM 878 N N . LYS A 1 113 ? 43.089 31.079 -52.416 1.00 58.03 113 LYS A N 1
ATOM 879 C CA . LYS A 1 113 ? 42.870 29.758 -51.831 1.00 58.03 113 LYS A CA 1
ATOM 880 C C . LYS A 1 113 ? 41.857 30.041 -50.729 1.00 58.03 113 LYS A C 1
ATOM 882 O O . LYS A 1 113 ? 42.217 30.633 -49.725 1.00 58.03 113 LYS A O 1
ATOM 887 N N . ARG A 1 114 ? 40.573 29.818 -51.011 1.00 58.56 114 ARG A N 1
ATOM 888 C CA . ARG A 1 114 ? 39.532 29.879 -49.993 1.00 58.56 114 ARG A CA 1
ATOM 889 C C . ARG A 1 114 ? 39.828 28.658 -49.144 1.00 58.56 114 ARG A C 1
ATOM 891 O O . ARG A 1 114 ? 39.874 27.549 -49.672 1.00 58.56 114 ARG A O 1
ATOM 898 N N . ASP A 1 115 ? 40.215 28.926 -47.912 1.00 59.97 115 ASP A N 1
ATOM 899 C CA . ASP A 1 115 ? 40.858 27.993 -47.004 1.00 59.97 115 ASP A CA 1
ATOM 900 C C . ASP A 1 115 ? 40.049 26.693 -46.908 1.00 59.97 115 ASP A C 1
ATOM 902 O O . ASP A 1 115 ? 38.846 26.726 -46.645 1.00 59.97 115 ASP A O 1
ATOM 906 N N . GLY A 1 116 ? 40.697 25.539 -47.115 1.00 59.28 116 GLY A N 1
ATOM 907 C CA . GLY A 1 116 ? 40.063 24.208 -47.043 1.00 59.28 116 GLY A CA 1
ATOM 908 C C . GLY A 1 116 ? 39.406 23.891 -45.689 1.00 59.28 116 GLY A C 1
ATOM 909 O O . GLY A 1 116 ? 38.704 22.890 -45.552 1.00 59.28 116 GLY A O 1
ATOM 910 N N . LEU A 1 117 ? 39.583 24.775 -44.705 1.00 61.09 117 LEU A N 1
ATOM 911 C CA . LEU A 1 117 ? 38.918 24.766 -43.410 1.00 61.09 117 LEU A CA 1
ATOM 912 C C . LEU A 1 117 ? 37.392 24.977 -43.523 1.00 61.09 117 LEU A C 1
ATOM 914 O O . LEU A 1 117 ? 36.634 24.327 -42.811 1.00 61.09 117 LEU A O 1
ATOM 918 N N . LEU A 1 118 ? 36.920 25.826 -44.450 1.00 64.81 118 LEU A N 1
ATOM 919 C CA . LEU A 1 118 ? 35.483 26.103 -44.627 1.00 64.81 118 LEU A CA 1
ATOM 920 C C . LEU A 1 118 ? 34.728 24.914 -45.249 1.00 64.81 118 LEU A C 1
ATOM 922 O O . LEU A 1 118 ? 33.595 24.633 -44.862 1.00 64.81 118 LEU A O 1
ATOM 926 N N . SER A 1 119 ? 35.358 24.172 -46.167 1.00 68.44 119 SER A N 1
ATOM 927 C CA . SER A 1 119 ? 34.781 22.945 -46.737 1.00 68.44 119 SER A CA 1
ATOM 928 C C . SER A 1 119 ? 34.742 21.798 -45.725 1.00 68.44 119 SER A C 1
ATOM 930 O O . SER A 1 119 ? 33.750 21.072 -45.669 1.00 68.44 119 SER A O 1
ATOM 932 N N . ALA A 1 120 ? 35.769 21.672 -44.876 1.00 75.88 120 ALA A N 1
ATOM 933 C CA . ALA A 1 120 ? 35.788 20.684 -43.796 1.00 75.88 120 ALA A CA 1
ATOM 934 C C . ALA A 1 120 ? 34.682 20.954 -42.758 1.00 75.88 120 ALA A C 1
ATOM 936 O O . ALA A 1 120 ? 33.970 20.032 -42.366 1.00 75.88 120 ALA A O 1
ATOM 937 N N . ALA A 1 121 ? 34.463 22.224 -42.394 1.00 80.81 121 ALA A N 1
ATOM 938 C CA . ALA A 1 121 ? 33.370 22.625 -41.509 1.00 80.81 121 ALA A CA 1
ATOM 939 C C . ALA A 1 121 ? 31.983 22.324 -42.111 1.00 80.81 121 ALA A C 1
ATOM 941 O O . ALA A 1 121 ? 31.110 21.806 -41.419 1.00 80.81 121 ALA A O 1
ATOM 942 N N . SER A 1 122 ? 31.784 22.577 -43.412 1.00 84.88 122 SER A N 1
ATOM 943 C CA . SER A 1 122 ? 30.519 22.255 -44.094 1.00 84.88 122 SER A CA 1
ATOM 944 C C . SER A 1 122 ? 30.256 20.748 -44.219 1.00 84.88 122 SER A C 1
ATOM 946 O O . SER A 1 122 ? 29.110 20.311 -44.100 1.00 84.88 122 SER A O 1
ATOM 948 N N . GLY A 1 123 ? 31.310 19.944 -44.399 1.00 90.12 123 GLY A N 1
ATOM 949 C CA . GLY A 1 123 ? 31.215 18.484 -44.416 1.00 90.12 123 GLY A CA 1
ATOM 950 C C . GLY A 1 123 ? 30.847 17.921 -43.045 1.00 90.12 123 GLY A C 1
ATOM 951 O O . GLY A 1 123 ? 29.943 17.096 -42.945 1.00 90.12 123 GLY A O 1
ATOM 952 N N . PHE A 1 124 ? 31.474 18.434 -41.981 1.00 92.94 124 PHE A N 1
ATOM 953 C CA . PHE A 1 124 ? 31.131 18.070 -40.605 1.00 92.94 124 PHE A CA 1
ATOM 954 C C . PHE A 1 124 ? 29.687 18.449 -40.249 1.00 92.94 124 PHE A C 1
ATOM 956 O O . PHE A 1 124 ? 28.962 17.640 -39.678 1.00 92.94 124 PHE A O 1
ATOM 963 N N . LEU A 1 125 ? 29.234 19.643 -40.644 1.00 92.88 125 LEU A N 1
ATOM 964 C CA . LEU A 1 125 ? 27.864 20.090 -40.385 1.00 92.88 125 LEU A CA 1
ATOM 965 C C . LEU A 1 125 ? 26.824 19.261 -41.155 1.00 92.88 125 LEU A C 1
ATOM 967 O O . LEU A 1 125 ? 25.785 18.912 -40.601 1.00 92.88 125 LEU A O 1
ATOM 971 N N . SER A 1 126 ? 27.120 18.894 -42.406 1.00 92.00 126 SER A N 1
ATOM 972 C CA . SER A 1 126 ? 26.259 18.011 -43.206 1.00 92.00 126 SER A CA 1
ATOM 973 C C . SER A 1 126 ? 26.183 16.607 -42.600 1.00 92.00 126 SER A C 1
ATOM 975 O O . SER A 1 126 ? 25.102 16.032 -42.515 1.00 92.00 126 SER A O 1
ATOM 977 N N . PHE A 1 127 ? 27.310 16.074 -42.116 1.00 94.69 127 PHE A N 1
ATOM 978 C CA . PHE A 1 127 ? 27.347 14.801 -41.394 1.00 94.69 127 PHE A CA 1
ATOM 979 C C . PHE A 1 127 ? 26.519 14.852 -40.103 1.00 94.69 127 PHE A C 1
ATOM 981 O O . PHE A 1 127 ? 25.721 13.954 -39.849 1.00 94.69 127 PHE A O 1
ATOM 988 N N . LEU A 1 128 ? 26.654 15.925 -39.320 1.00 95.50 128 LEU A N 1
ATOM 989 C CA . LEU A 1 128 ? 25.897 16.117 -38.084 1.00 95.50 128 LEU A CA 1
ATOM 990 C C . LEU A 1 128 ? 24.388 16.234 -38.352 1.00 95.50 128 LEU A C 1
ATOM 992 O O . LEU A 1 128 ? 23.594 15.635 -37.632 1.00 95.50 128 LEU A O 1
ATOM 996 N N . LEU A 1 129 ? 23.987 16.925 -39.424 1.00 95.56 129 LEU A N 1
ATOM 997 C CA . LEU A 1 129 ? 22.589 16.995 -39.855 1.00 95.56 129 LEU A CA 1
ATOM 998 C C . LEU A 1 129 ? 22.042 15.611 -40.230 1.00 95.56 129 LEU A C 1
ATOM 1000 O O . LEU A 1 129 ? 20.969 15.233 -39.764 1.00 95.56 129 LEU A O 1
ATOM 1004 N N . VAL A 1 130 ? 22.783 14.836 -41.029 1.00 95.50 130 VAL A N 1
ATOM 1005 C CA . VAL A 1 130 ? 22.389 13.467 -41.398 1.00 95.50 130 VAL A CA 1
ATOM 1006 C C . VAL A 1 130 ? 22.278 12.579 -40.157 1.00 95.50 130 VAL A C 1
ATOM 1008 O O . VAL A 1 130 ? 21.314 11.827 -40.041 1.00 95.50 130 VAL A O 1
ATOM 1011 N N . ALA A 1 131 ? 23.200 12.703 -39.198 1.00 94.75 131 ALA A N 1
ATOM 1012 C CA . ALA A 1 131 ? 23.148 11.964 -37.939 1.00 94.75 131 ALA A CA 1
ATOM 1013 C C . ALA A 1 131 ? 21.907 12.322 -37.101 1.00 94.75 131 ALA A C 1
ATOM 1015 O O . ALA A 1 131 ? 21.258 11.427 -36.561 1.00 94.75 131 ALA A O 1
ATOM 1016 N N . ILE A 1 132 ? 21.530 13.604 -37.032 1.00 95.19 132 ILE A N 1
ATOM 1017 C CA . ILE A 1 132 ? 20.311 14.049 -36.338 1.00 95.19 132 ILE A CA 1
ATOM 1018 C C . ILE A 1 132 ? 19.059 13.508 -37.031 1.00 95.19 132 ILE A C 1
ATOM 1020 O O . ILE A 1 132 ? 18.178 12.984 -36.356 1.00 95.19 132 ILE A O 1
ATOM 1024 N N . VAL A 1 133 ? 18.974 13.599 -38.362 1.00 95.81 133 VAL A N 1
ATOM 1025 C CA . VAL A 1 133 ? 17.817 13.096 -39.123 1.00 95.81 133 VAL A CA 1
ATOM 1026 C C . VAL A 1 133 ? 17.691 11.579 -38.979 1.00 95.81 133 VAL A C 1
ATOM 1028 O O . VAL A 1 133 ? 16.599 11.081 -38.719 1.00 95.81 133 VAL A O 1
ATOM 1031 N N . ALA A 1 134 ? 18.803 10.846 -39.074 1.00 93.12 134 ALA A N 1
ATOM 1032 C CA . ALA A 1 134 ? 18.829 9.405 -38.844 1.00 93.12 134 ALA A CA 1
ATOM 1033 C C . ALA A 1 134 ? 18.415 9.050 -37.406 1.00 93.12 134 ALA A C 1
ATOM 1035 O O . ALA A 1 134 ? 17.624 8.131 -37.202 1.00 93.12 134 ALA A O 1
ATOM 1036 N N . GLY A 1 135 ? 18.886 9.812 -36.414 1.00 91.88 135 GLY A N 1
ATOM 1037 C CA . GLY A 1 135 ? 18.479 9.665 -35.018 1.00 91.88 135 GLY A CA 1
ATOM 1038 C C . GLY A 1 135 ? 16.983 9.917 -34.815 1.00 91.88 135 GLY A C 1
ATOM 1039 O O . GLY A 1 135 ? 16.302 9.095 -34.209 1.00 91.88 135 GLY A O 1
ATOM 1040 N N . ALA A 1 136 ? 16.447 11.004 -35.376 1.00 91.94 136 ALA A N 1
ATOM 1041 C CA . ALA A 1 136 ? 15.026 11.338 -35.310 1.00 91.94 136 ALA A CA 1
ATOM 1042 C C . ALA A 1 136 ? 14.158 10.260 -35.973 1.00 91.94 136 ALA A C 1
ATOM 1044 O O . ALA A 1 136 ? 13.156 9.835 -35.396 1.00 91.94 136 ALA A O 1
ATOM 1045 N N . PHE A 1 137 ? 14.573 9.760 -37.140 1.00 93.94 137 PHE A N 1
ATOM 1046 C CA . PHE A 1 137 ? 13.911 8.643 -37.807 1.00 93.94 137 PHE A CA 1
ATOM 1047 C C . PHE A 1 137 ? 13.943 7.370 -36.951 1.00 93.94 137 PHE A C 1
ATOM 1049 O O . PHE A 1 137 ? 12.919 6.709 -36.803 1.00 93.94 137 PHE A O 1
ATOM 1056 N N . GLY A 1 138 ? 15.078 7.066 -36.315 1.00 91.19 138 GLY A N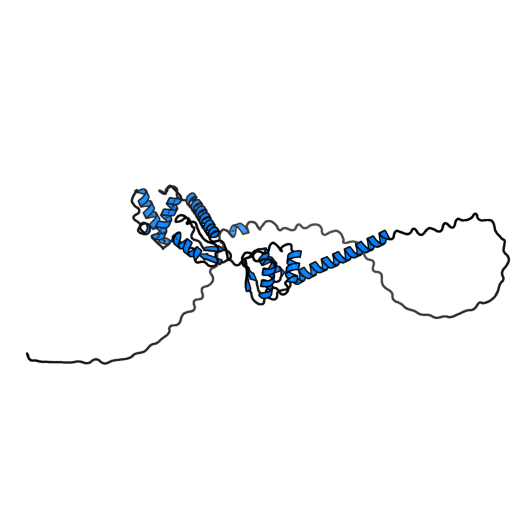 1
ATOM 1057 C CA . GLY A 1 138 ? 15.201 5.954 -35.372 1.00 91.19 138 GLY A CA 1
ATOM 1058 C C . GLY A 1 138 ? 14.247 6.076 -34.180 1.00 91.19 138 GLY A C 1
ATOM 1059 O O . GLY A 1 138 ? 13.560 5.114 -33.843 1.00 91.19 138 GLY A O 1
ATOM 1060 N N . VAL A 1 139 ? 14.132 7.266 -33.583 1.00 90.62 139 VAL A N 1
ATOM 1061 C CA . VAL A 1 139 ? 13.180 7.535 -32.489 1.00 90.62 139 VAL A CA 1
ATOM 1062 C C . VAL A 1 139 ? 11.737 7.339 -32.951 1.00 90.62 139 VAL A C 1
ATOM 1064 O O . VAL A 1 139 ? 10.949 6.715 -32.240 1.00 90.62 139 VAL A O 1
ATOM 1067 N N . ILE A 1 140 ? 11.383 7.838 -34.137 1.00 92.00 140 ILE A N 1
ATOM 1068 C CA . ILE A 1 140 ? 10.043 7.665 -34.715 1.00 92.00 140 ILE A CA 1
ATOM 1069 C C . ILE A 1 140 ? 9.750 6.180 -34.958 1.00 92.00 140 ILE A C 1
ATOM 1071 O O . ILE A 1 140 ? 8.683 5.706 -34.574 1.00 92.00 140 ILE A O 1
ATOM 1075 N N . ALA A 1 141 ? 10.700 5.435 -35.527 1.00 91.62 141 ALA A N 1
ATOM 1076 C CA . ALA A 1 141 ? 10.551 4.009 -35.793 1.00 91.62 141 ALA A CA 1
ATOM 1077 C C . ALA A 1 141 ? 10.355 3.199 -34.503 1.00 91.62 141 ALA A C 1
ATOM 1079 O O . ALA A 1 141 ? 9.462 2.356 -34.441 1.00 91.62 141 ALA A O 1
ATOM 1080 N N . VAL A 1 142 ? 11.131 3.487 -33.450 1.00 91.38 142 VAL A N 1
ATOM 1081 C CA . VAL A 1 142 ? 10.952 2.846 -32.136 1.00 91.38 142 VAL A CA 1
ATOM 1082 C C . VAL A 1 142 ? 9.588 3.194 -31.553 1.00 91.38 142 VAL A C 1
ATOM 1084 O O . VAL A 1 142 ? 8.876 2.298 -31.123 1.00 91.38 142 VAL A O 1
ATOM 1087 N N . ARG A 1 143 ? 9.179 4.468 -31.580 1.00 90.00 143 ARG A N 1
ATOM 1088 C CA . ARG A 1 143 ? 7.866 4.884 -31.059 1.00 90.00 143 ARG A CA 1
ATOM 1089 C C . ARG A 1 143 ? 6.701 4.229 -31.793 1.00 90.00 143 ARG A C 1
ATOM 1091 O O . ARG A 1 143 ? 5.727 3.859 -31.146 1.00 90.00 143 ARG A O 1
ATOM 1098 N N . HIS A 1 144 ? 6.795 4.094 -33.114 1.00 92.69 144 HIS A N 1
ATOM 1099 C CA . HIS A 1 144 ? 5.792 3.385 -33.902 1.00 92.69 144 HIS A CA 1
ATOM 1100 C C . HIS A 1 144 ? 5.742 1.912 -33.498 1.00 92.69 144 HIS A C 1
ATOM 1102 O O . HIS A 1 144 ? 4.691 1.416 -33.105 1.00 92.69 144 HIS A O 1
ATOM 1108 N N . LYS A 1 145 ? 6.899 1.242 -33.502 1.00 91.06 145 LYS A N 1
ATOM 1109 C CA . LYS A 1 145 ? 6.987 -0.188 -33.210 1.00 91.06 145 LYS A CA 1
ATOM 1110 C C . LYS A 1 145 ? 6.587 -0.535 -31.776 1.00 91.06 145 LYS A C 1
ATOM 1112 O O . LYS A 1 145 ? 5.949 -1.553 -31.550 1.00 91.06 145 LYS A O 1
ATOM 1117 N N . SER A 1 146 ? 6.891 0.323 -30.804 1.00 91.19 146 SER A N 1
ATOM 1118 C CA . SER A 1 146 ? 6.485 0.117 -29.409 1.00 91.19 146 SER A CA 1
ATOM 1119 C C . SER A 1 146 ? 4.972 0.189 -29.195 1.00 91.19 146 SER A C 1
ATOM 1121 O O . SER A 1 146 ? 4.493 -0.284 -28.170 1.00 91.19 146 SER A O 1
ATOM 1123 N N . ARG A 1 147 ? 4.220 0.784 -30.128 1.00 93.50 147 ARG A N 1
ATOM 1124 C CA . ARG A 1 147 ? 2.753 0.896 -30.072 1.00 93.50 147 ARG A CA 1
ATOM 1125 C C . ARG A 1 147 ? 2.035 -0.179 -30.885 1.00 93.50 147 ARG A C 1
ATOM 1127 O O . ARG A 1 147 ? 0.807 -0.221 -30.889 1.00 93.50 147 ARG A O 1
ATOM 1134 N N . GLU A 1 148 ? 2.778 -1.036 -31.576 1.00 93.50 148 GLU A N 1
ATOM 1135 C CA . GLU A 1 148 ? 2.196 -2.187 -32.253 1.00 93.50 148 GLU A CA 1
ATOM 1136 C C . GLU A 1 148 ? 1.676 -3.185 -31.215 1.00 93.50 148 GLU A C 1
ATOM 1138 O O . GLU A 1 148 ? 2.265 -3.319 -30.135 1.00 93.50 148 GLU A O 1
ATOM 1143 N N . PRO A 1 149 ? 0.561 -3.877 -31.499 1.00 94.06 149 PRO A N 1
ATOM 1144 C CA . PRO A 1 149 ? -0.018 -4.745 -30.495 1.00 94.06 149 PRO A CA 1
ATOM 1145 C C . PRO A 1 149 ? 0.920 -5.927 -30.231 1.00 94.06 149 PRO A C 1
ATOM 1147 O O . PRO A 1 149 ? 1.415 -6.559 -31.170 1.00 94.06 149 PRO A O 1
ATOM 1150 N N . GLY A 1 150 ? 1.151 -6.218 -28.954 1.00 93.38 150 GLY A N 1
ATOM 1151 C CA . GLY A 1 150 ? 2.186 -7.155 -28.529 1.00 93.38 150 GLY A CA 1
ATOM 1152 C C . GLY A 1 150 ? 1.870 -8.637 -28.767 1.00 93.38 150 GLY A C 1
ATOM 1153 O O . GLY A 1 150 ? 0.765 -8.994 -29.194 1.00 93.38 150 GLY A O 1
ATOM 1154 N N . PRO A 1 151 ? 2.840 -9.520 -28.469 1.00 94.81 151 PRO A N 1
ATOM 1155 C CA . PRO A 1 151 ? 2.773 -10.958 -28.756 1.00 94.81 151 PRO A CA 1
ATOM 1156 C C . PRO A 1 151 ? 1.797 -11.722 -27.851 1.00 94.81 151 PRO A C 1
ATOM 1158 O O . PRO A 1 151 ? 1.419 -12.853 -28.153 1.00 94.81 151 PRO A O 1
ATOM 1161 N N . LEU A 1 152 ? 1.395 -11.118 -26.731 1.00 94.69 152 LEU A N 1
ATOM 1162 C CA . LEU A 1 152 ? 0.591 -11.770 -25.712 1.00 94.69 152 LEU A CA 1
ATOM 1163 C C . LEU A 1 152 ? -0.833 -12.061 -26.229 1.00 94.69 152 LEU A C 1
ATOM 1165 O O . LEU A 1 152 ? -1.552 -11.148 -26.630 1.00 94.69 152 LEU A O 1
ATOM 1169 N N . ILE A 1 153 ? -1.253 -13.330 -26.218 1.00 93.50 153 ILE A N 1
ATOM 1170 C CA . ILE A 1 153 ? -2.545 -13.769 -26.788 1.00 93.50 153 ILE A CA 1
ATOM 1171 C C . ILE A 1 153 ? -3.699 -13.593 -25.793 1.00 93.50 153 ILE A C 1
ATOM 1173 O O . ILE A 1 153 ? -4.793 -13.189 -26.177 1.00 93.50 153 ILE A O 1
ATOM 1177 N N . ALA A 1 154 ? -3.450 -13.884 -24.519 1.00 94.81 154 ALA A N 1
ATOM 1178 C CA . ALA A 1 154 ? -4.411 -13.786 -23.425 1.00 94.81 154 ALA A CA 1
ATOM 1179 C C . ALA A 1 154 ? -3.799 -12.976 -22.285 1.00 94.81 154 ALA A C 1
ATOM 1181 O O . ALA A 1 154 ? -2.577 -12.898 -22.176 1.00 94.81 154 ALA A O 1
ATOM 1182 N N . GLU A 1 155 ? -4.630 -12.372 -21.439 1.00 94.94 155 GLU A N 1
ATOM 1183 C CA . GLU A 1 155 ? -4.106 -11.644 -20.288 1.00 94.94 155 GLU A CA 1
ATOM 1184 C C . GLU A 1 155 ? -3.271 -12.550 -19.372 1.00 94.94 155 GLU A C 1
ATOM 1186 O O . GLU A 1 155 ? -3.544 -13.744 -19.227 1.00 94.94 155 GLU A O 1
ATOM 1191 N N . LYS A 1 156 ? -2.208 -11.989 -18.795 1.00 96.25 156 LYS A N 1
ATOM 1192 C CA . LYS A 1 156 ? -1.246 -12.745 -17.996 1.00 96.25 156 LYS A CA 1
ATOM 1193 C C . LYS A 1 156 ? -0.722 -11.912 -16.840 1.00 96.25 156 LYS A C 1
ATOM 1195 O O . LYS A 1 156 ? -0.223 -10.804 -17.038 1.00 96.25 156 LYS A O 1
ATOM 1200 N N . THR A 1 157 ? -0.791 -12.482 -15.643 1.00 96.69 157 THR A N 1
ATOM 1201 C CA . THR A 1 157 ? -0.201 -11.897 -14.439 1.00 96.69 157 THR A CA 1
ATOM 1202 C C . THR A 1 157 ? 1.253 -12.330 -14.303 1.00 96.69 157 THR A C 1
ATOM 1204 O O . THR A 1 157 ? 1.561 -13.518 -14.398 1.00 96.69 157 THR A O 1
ATOM 1207 N N . ILE A 1 158 ? 2.154 -11.375 -14.074 1.00 96.56 158 ILE A N 1
ATOM 1208 C CA . ILE A 1 158 ? 3.573 -11.634 -13.818 1.00 96.56 158 ILE A CA 1
ATOM 1209 C C . ILE A 1 158 ? 3.984 -10.944 -12.529 1.00 96.56 158 ILE A C 1
ATOM 1211 O O . ILE A 1 158 ? 3.716 -9.762 -12.317 1.00 96.56 158 ILE A O 1
ATOM 1215 N N . TYR A 1 159 ? 4.682 -11.699 -11.691 1.00 95.69 159 TYR A N 1
ATOM 1216 C CA . TYR A 1 159 ? 5.261 -11.217 -10.452 1.00 95.69 159 TYR A CA 1
ATOM 1217 C C . TYR A 1 159 ? 6.763 -10.966 -10.615 1.00 95.69 159 TYR A C 1
ATOM 1219 O O . TYR A 1 159 ? 7.514 -11.864 -10.996 1.00 95.69 159 TYR A O 1
ATOM 1227 N N . PHE A 1 160 ? 7.186 -9.745 -10.294 1.00 94.94 160 PHE A N 1
ATOM 1228 C CA . PHE A 1 160 ? 8.581 -9.320 -10.231 1.00 94.94 160 PHE A CA 1
ATOM 1229 C C . PHE A 1 160 ? 8.993 -9.192 -8.758 1.00 94.94 160 PHE A C 1
ATOM 1231 O O . PHE A 1 160 ? 8.514 -8.269 -8.088 1.00 94.94 160 PHE A O 1
ATOM 1238 N N . PRO A 1 161 ? 9.855 -10.091 -8.246 1.00 91.50 161 PRO A N 1
ATOM 1239 C CA . PRO A 1 161 ? 10.269 -10.080 -6.849 1.00 91.50 161 PRO A CA 1
ATOM 1240 C C . PRO A 1 161 ? 10.911 -8.757 -6.398 1.00 91.50 161 PRO A C 1
ATOM 1242 O O . PRO A 1 161 ? 11.517 -8.036 -7.200 1.00 91.50 161 PRO A O 1
ATOM 1245 N N . PRO A 1 162 ? 10.852 -8.432 -5.093 1.00 88.19 162 PRO A N 1
ATOM 1246 C CA . PRO A 1 162 ? 11.595 -7.313 -4.541 1.00 88.19 162 PRO A CA 1
ATOM 1247 C C . PRO A 1 162 ? 13.086 -7.422 -4.872 1.00 88.19 162 PRO A C 1
ATOM 1249 O O . PRO A 1 162 ? 13.679 -8.493 -4.755 1.00 88.19 162 PRO A O 1
ATOM 1252 N N . ARG A 1 163 ? 13.705 -6.279 -5.196 1.00 86.31 163 ARG A N 1
ATOM 1253 C CA . ARG A 1 163 ? 15.122 -6.153 -5.592 1.00 86.31 163 ARG A CA 1
ATOM 1254 C C . ARG A 1 163 ? 15.474 -6.716 -6.976 1.00 86.31 163 ARG A C 1
ATOM 1256 O O . ARG A 1 163 ? 16.652 -6.681 -7.312 1.00 86.31 163 ARG A O 1
ATOM 1263 N N . SER A 1 164 ? 14.500 -7.147 -7.783 1.00 88.25 164 SER A N 1
ATOM 1264 C CA . SER A 1 164 ? 14.745 -7.417 -9.205 1.00 88.25 164 SER A CA 1
ATOM 1265 C C . SER A 1 164 ? 15.221 -6.160 -9.927 1.00 88.25 164 SER A C 1
ATOM 1267 O O . SER A 1 164 ? 14.665 -5.067 -9.739 1.00 88.25 164 SER A O 1
ATOM 1269 N N . ASP A 1 165 ? 16.253 -6.325 -10.750 1.00 91.00 165 ASP A N 1
ATOM 1270 C CA . ASP A 1 165 ? 16.817 -5.258 -11.564 1.00 91.00 165 ASP A CA 1
ATOM 1271 C C . ASP A 1 165 ? 16.098 -5.140 -12.924 1.00 91.00 165 ASP A C 1
ATOM 1273 O O . ASP A 1 165 ? 15.309 -5.993 -13.336 1.00 91.00 165 ASP A O 1
ATOM 1277 N N . THR A 1 166 ? 16.310 -4.028 -13.632 1.00 91.50 166 THR A N 1
ATOM 1278 C CA . THR A 1 166 ? 15.671 -3.814 -14.940 1.00 91.50 166 THR A CA 1
ATOM 1279 C C . THR A 1 166 ? 16.009 -4.920 -15.955 1.00 91.50 166 THR A C 1
ATOM 1281 O O . THR A 1 166 ? 15.083 -5.385 -16.620 1.00 91.50 166 THR A O 1
ATOM 1284 N N . PRO A 1 167 ? 17.273 -5.368 -16.103 1.00 92.50 167 PRO A N 1
ATOM 1285 C CA . PRO A 1 167 ? 17.611 -6.498 -16.970 1.00 92.50 167 PRO A CA 1
ATOM 1286 C C . PRO A 1 167 ? 16.848 -7.793 -16.659 1.00 92.50 167 PRO A C 1
ATOM 1288 O O . PRO A 1 167 ? 16.307 -8.395 -17.587 1.00 92.50 167 PRO A O 1
ATOM 1291 N N . GLU A 1 168 ? 16.758 -8.205 -15.392 1.00 93.12 168 GLU A N 1
ATOM 1292 C CA . GLU A 1 168 ? 16.025 -9.400 -14.962 1.00 93.12 168 GLU A CA 1
ATOM 1293 C C . GLU A 1 168 ? 14.535 -9.279 -15.269 1.00 93.12 168 GLU A C 1
ATOM 1295 O O . GLU A 1 168 ? 13.942 -10.214 -15.808 1.00 93.12 168 GLU A O 1
ATOM 1300 N N . MET A 1 169 ? 13.928 -8.117 -14.998 1.00 94.50 169 MET A N 1
ATOM 1301 C CA . MET A 1 169 ? 12.518 -7.877 -15.321 1.00 94.50 169 MET A CA 1
ATOM 1302 C C . MET A 1 169 ? 12.257 -7.977 -16.831 1.00 94.50 169 MET A C 1
ATOM 1304 O O . MET A 1 169 ? 11.283 -8.599 -17.249 1.00 94.50 169 MET A O 1
ATOM 1308 N N . ILE A 1 170 ? 13.137 -7.417 -17.666 1.00 95.06 170 ILE A N 1
ATOM 1309 C CA . ILE A 1 170 ? 13.016 -7.498 -19.131 1.00 95.06 170 ILE A CA 1
ATOM 1310 C C . ILE A 1 170 ? 13.189 -8.943 -19.615 1.00 95.06 170 ILE A C 1
ATOM 1312 O O . ILE A 1 170 ? 12.427 -9.401 -20.468 1.00 95.06 170 ILE A O 1
ATOM 1316 N N . ALA A 1 171 ? 14.165 -9.675 -19.072 1.00 95.25 171 ALA A N 1
ATOM 1317 C CA . ALA A 1 171 ? 14.374 -11.080 -19.406 1.00 95.25 171 ALA A CA 1
ATOM 1318 C C . ALA A 1 171 ? 13.159 -11.935 -19.014 1.00 95.25 171 ALA A C 1
ATOM 1320 O O . ALA A 1 171 ? 12.734 -12.798 -19.784 1.00 95.25 171 ALA A O 1
ATOM 1321 N N . LEU A 1 172 ? 12.560 -11.657 -17.852 1.00 95.62 172 LEU A N 1
ATOM 1322 C CA . LEU A 1 172 ? 11.337 -12.309 -17.399 1.00 95.62 172 LEU A CA 1
ATOM 1323 C C . LEU A 1 172 ? 10.164 -12.015 -18.341 1.00 95.62 172 LEU A C 1
ATOM 1325 O O . LEU A 1 172 ? 9.504 -12.946 -18.788 1.00 95.62 172 LEU A O 1
ATOM 1329 N N . LEU A 1 173 ? 9.944 -10.752 -18.715 1.00 95.94 173 LEU A N 1
ATOM 1330 C CA . LEU A 1 173 ? 8.895 -10.368 -19.668 1.00 95.94 173 LEU A CA 1
ATOM 1331 C C . LEU A 1 173 ? 9.032 -11.087 -21.013 1.00 95.94 173 LEU A C 1
ATOM 1333 O O . LEU A 1 173 ? 8.029 -11.505 -21.591 1.00 95.94 173 LEU A O 1
ATOM 1337 N N . GLN A 1 174 ? 10.261 -11.235 -21.514 1.00 96.38 174 GLN A N 1
ATOM 1338 C CA . GLN A 1 174 ? 10.510 -11.953 -22.761 1.00 96.38 174 GLN A CA 1
ATOM 1339 C C . GLN A 1 174 ? 10.220 -13.447 -22.602 1.00 96.38 174 GLN A C 1
ATOM 1341 O O . GLN A 1 174 ? 9.526 -14.032 -23.430 1.00 96.38 174 GLN A O 1
ATOM 1346 N N . ARG A 1 175 ? 10.721 -14.064 -21.525 1.00 96.00 175 ARG A N 1
ATOM 1347 C CA . ARG A 1 175 ? 10.509 -15.488 -21.235 1.00 96.00 175 ARG A CA 1
ATOM 1348 C C . ARG A 1 175 ? 9.028 -15.826 -21.095 1.00 96.00 175 ARG A C 1
ATOM 1350 O O . ARG A 1 175 ? 8.588 -16.867 -21.567 1.00 96.00 175 ARG A O 1
ATOM 1357 N N . GLU A 1 176 ? 8.263 -14.940 -20.466 1.00 95.69 176 GLU A N 1
ATOM 1358 C CA . GLU A 1 176 ? 6.824 -15.104 -20.280 1.00 95.69 176 GLU A CA 1
ATOM 1359 C C . GLU A 1 176 ? 5.997 -14.727 -21.521 1.00 95.69 176 GLU A C 1
ATOM 1361 O O . GLU A 1 176 ? 4.775 -14.893 -21.491 1.00 95.69 176 GLU A O 1
ATOM 1366 N N . GLY A 1 177 ? 6.642 -14.255 -22.597 1.00 95.00 177 GLY A N 1
ATOM 1367 C CA . GLY A 1 177 ? 6.005 -13.928 -23.873 1.00 95.00 177 GLY A CA 1
ATOM 1368 C C . GLY A 1 177 ? 5.217 -12.618 -23.871 1.00 95.00 177 GLY A C 1
ATOM 1369 O O . GLY A 1 177 ? 4.345 -12.443 -24.715 1.00 95.00 177 GLY A O 1
ATOM 1370 N N . VAL A 1 178 ? 5.486 -11.707 -22.931 1.00 95.81 178 VAL A N 1
ATOM 1371 C CA . VAL A 1 178 ? 4.843 -10.379 -22.882 1.00 95.81 178 VAL A CA 1
ATOM 1372 C C . VAL A 1 178 ? 5.499 -9.408 -23.856 1.00 95.81 178 VAL A C 1
ATOM 1374 O O . VAL A 1 178 ? 4.820 -8.570 -24.444 1.00 95.81 178 VAL A O 1
ATOM 1377 N N . ILE A 1 179 ? 6.809 -9.546 -24.072 1.00 95.56 179 ILE A N 1
ATOM 1378 C CA . ILE A 1 179 ? 7.561 -8.761 -25.057 1.00 95.56 179 ILE A CA 1
ATOM 1379 C C . ILE A 1 179 ? 8.311 -9.684 -26.019 1.00 95.56 179 ILE A C 1
ATOM 1381 O O . ILE A 1 179 ? 8.810 -10.734 -25.623 1.00 95.56 179 ILE A O 1
ATOM 1385 N N . GLU A 1 180 ? 8.448 -9.270 -27.278 1.00 92.88 180 GLU A N 1
ATOM 1386 C CA . GLU A 1 180 ? 9.222 -10.023 -28.278 1.00 92.88 180 GLU A CA 1
ATOM 1387 C C . GLU A 1 180 ? 10.723 -9.721 -28.189 1.00 92.88 180 GLU A C 1
ATOM 1389 O O . GLU A 1 180 ? 11.563 -10.615 -28.291 1.00 92.88 180 GLU A O 1
ATOM 1394 N N . SER A 1 181 ? 11.071 -8.440 -28.008 1.00 93.56 181 SER A N 1
ATOM 1395 C CA . SER A 1 181 ? 12.446 -7.948 -28.118 1.00 93.56 181 SER A CA 1
ATOM 1396 C C . SER A 1 181 ? 12.897 -7.182 -26.867 1.00 93.56 181 SER A C 1
ATOM 1398 O O . SER A 1 181 ? 12.480 -6.036 -26.658 1.00 93.56 181 SER A O 1
ATOM 1400 N N . PRO A 1 182 ? 13.832 -7.744 -26.076 1.00 94.62 182 PRO A N 1
ATOM 1401 C CA . PRO A 1 182 ? 14.495 -7.039 -24.977 1.00 94.62 182 PRO A CA 1
ATOM 1402 C C . PRO A 1 182 ? 15.230 -5.778 -25.424 1.00 94.62 182 PRO A C 1
ATOM 1404 O O . PRO A 1 182 ? 15.306 -4.799 -24.684 1.00 94.62 182 PRO A O 1
ATOM 1407 N N . MET A 1 183 ? 15.804 -5.793 -26.631 1.00 93.38 183 MET A N 1
ATOM 1408 C CA . MET A 1 183 ? 16.531 -4.646 -27.172 1.00 93.38 183 MET A CA 1
ATOM 1409 C C . MET A 1 183 ? 15.577 -3.480 -27.425 1.00 93.38 183 MET A C 1
ATOM 1411 O O . MET A 1 183 ? 15.875 -2.357 -27.023 1.00 93.38 183 MET A O 1
ATOM 1415 N N . LEU A 1 184 ? 14.415 -3.750 -28.029 1.00 92.06 184 LEU A N 1
ATOM 1416 C CA . LEU A 1 184 ? 13.399 -2.727 -28.263 1.00 92.06 184 LEU A CA 1
ATOM 1417 C C . LEU A 1 184 ? 12.892 -2.137 -26.940 1.00 92.06 184 LEU A C 1
ATOM 1419 O O . LEU A 1 184 ? 12.816 -0.918 -26.825 1.00 92.06 184 LEU A O 1
ATOM 1423 N N . MET A 1 185 ? 12.645 -2.980 -25.930 1.00 93.88 185 MET A N 1
ATOM 1424 C CA . MET A 1 185 ? 12.286 -2.543 -24.573 1.00 93.88 185 MET A CA 1
ATOM 1425 C C . MET A 1 185 ? 13.354 -1.624 -23.971 1.00 93.88 185 MET A C 1
ATOM 1427 O O . MET A 1 185 ? 13.046 -0.523 -23.530 1.00 93.88 185 MET A O 1
ATOM 1431 N N . ASN A 1 186 ? 14.630 -2.019 -24.008 1.00 93.06 186 ASN A N 1
ATOM 1432 C CA . ASN A 1 186 ? 15.722 -1.196 -23.480 1.00 93.06 186 ASN A CA 1
ATOM 1433 C C . ASN A 1 186 ? 15.833 0.167 -24.180 1.00 93.06 186 ASN A C 1
ATOM 1435 O O . ASN A 1 186 ? 16.036 1.182 -23.511 1.00 93.06 186 ASN A O 1
ATOM 1439 N N . VAL A 1 187 ? 15.693 0.203 -25.509 1.00 92.88 187 VAL A N 1
ATOM 1440 C CA . VAL A 1 187 ? 15.720 1.459 -26.273 1.00 92.88 187 VAL A CA 1
ATOM 1441 C C . VAL A 1 187 ? 14.497 2.316 -25.944 1.00 92.88 187 VAL A C 1
ATOM 1443 O O . VAL A 1 187 ? 14.654 3.510 -25.708 1.00 92.88 187 VAL A O 1
ATOM 1446 N N . ALA A 1 188 ? 13.301 1.730 -25.857 1.00 92.00 188 ALA A N 1
ATOM 1447 C CA . ALA A 1 188 ? 12.083 2.447 -25.482 1.00 92.00 188 ALA A CA 1
ATOM 1448 C C . ALA A 1 188 ? 12.194 3.069 -24.077 1.00 92.00 188 ALA A C 1
ATOM 1450 O O . ALA A 1 188 ? 11.990 4.271 -23.923 1.00 92.00 188 ALA A O 1
ATOM 1451 N N . LEU A 1 189 ? 12.650 2.301 -23.080 1.00 92.38 189 LEU A N 1
ATOM 1452 C CA . LEU A 1 189 ? 12.887 2.791 -21.714 1.00 92.38 189 LEU A CA 1
ATOM 1453 C C . LEU A 1 189 ? 13.912 3.932 -21.654 1.00 92.38 189 LEU A C 1
ATOM 1455 O O . LEU A 1 189 ? 13.787 4.834 -20.819 1.00 92.38 189 LEU A O 1
ATOM 1459 N N . LEU A 1 190 ? 14.940 3.881 -22.509 1.00 90.44 190 LEU A N 1
ATOM 1460 C CA . LEU A 1 190 ? 15.948 4.932 -22.619 1.00 90.44 190 LEU A CA 1
ATOM 1461 C C . LEU A 1 190 ? 15.359 6.208 -23.236 1.00 90.44 190 LEU A C 1
ATOM 1463 O O . LEU A 1 190 ? 15.592 7.292 -22.709 1.00 90.44 190 LEU A O 1
ATOM 1467 N N . LEU A 1 191 ? 14.587 6.079 -24.318 1.00 89.06 191 LEU A N 1
ATOM 1468 C CA . LEU A 1 191 ? 13.959 7.206 -25.014 1.00 89.06 191 LEU A CA 1
ATOM 1469 C C . LEU A 1 191 ? 12.866 7.888 -24.185 1.00 89.06 191 LEU A C 1
ATOM 1471 O O . LEU A 1 191 ? 12.678 9.097 -24.301 1.00 89.06 191 LEU A O 1
ATOM 1475 N N . GLU A 1 192 ? 12.150 7.131 -23.357 1.00 87.00 192 GLU A N 1
ATOM 1476 C CA . GLU A 1 192 ? 11.116 7.654 -22.458 1.00 87.00 192 GLU A CA 1
ATOM 1477 C C . GLU A 1 192 ? 11.690 8.191 -21.135 1.00 87.00 192 GLU A C 1
ATOM 1479 O O . GLU A 1 192 ? 10.997 8.877 -20.386 1.00 87.00 192 GLU A O 1
ATOM 1484 N N . GLY A 1 193 ? 12.963 7.911 -20.829 1.00 86.31 193 GLY A N 1
ATOM 1485 C CA . GLY A 1 193 ? 13.592 8.340 -19.575 1.00 86.31 193 GLY A CA 1
ATOM 1486 C C . GLY A 1 193 ? 12.982 7.677 -18.333 1.00 86.31 193 GLY A C 1
ATOM 1487 O O . GLY A 1 193 ? 13.043 8.231 -17.233 1.00 86.31 193 GLY A O 1
ATOM 1488 N N . VAL A 1 194 ? 12.374 6.498 -18.496 1.00 84.12 194 VAL A N 1
ATOM 1489 C CA . VAL A 1 194 ? 11.668 5.756 -17.433 1.00 84.12 194 VAL A CA 1
ATOM 1490 C C . VAL A 1 194 ? 12.402 4.491 -16.990 1.00 84.12 194 VAL A C 1
ATOM 1492 O O . VAL A 1 194 ? 11.890 3.735 -16.171 1.00 84.12 194 VAL A O 1
ATOM 1495 N N . ARG A 1 195 ? 13.635 4.269 -17.464 1.00 75.00 195 ARG A N 1
ATOM 1496 C CA . ARG A 1 195 ? 14.441 3.084 -17.120 1.00 75.00 195 ARG A CA 1
ATOM 1497 C C . ARG A 1 195 ? 14.562 2.836 -15.609 1.00 75.00 195 ARG A C 1
ATOM 1499 O O . ARG A 1 195 ? 14.502 1.692 -15.181 1.00 75.00 195 ARG A O 1
ATOM 1506 N N . THR A 1 196 ? 14.696 3.892 -14.806 1.00 77.19 196 THR A N 1
ATOM 1507 C CA . THR A 1 196 ? 14.788 3.815 -13.334 1.00 77.19 196 THR A CA 1
ATOM 1508 C C . THR A 1 196 ? 13.433 3.844 -12.624 1.00 77.19 196 THR A C 1
ATOM 1510 O O . THR A 1 196 ? 13.386 3.770 -11.400 1.00 77.19 196 THR A O 1
ATOM 1513 N N . LYS A 1 197 ? 12.331 3.980 -13.370 1.00 82.38 197 LYS A N 1
ATOM 1514 C CA . LYS A 1 197 ? 10.972 4.111 -12.829 1.00 82.38 197 LYS A CA 1
ATOM 1515 C C . LYS A 1 197 ? 10.181 2.806 -12.845 1.00 82.38 197 LYS A C 1
ATOM 1517 O O . LYS A 1 197 ? 9.082 2.791 -12.302 1.00 82.38 197 LYS A O 1
ATOM 1522 N N . LEU A 1 198 ? 10.705 1.736 -13.446 1.00 87.94 198 LEU A N 1
ATOM 1523 C CA . LEU A 1 198 ? 10.047 0.433 -13.399 1.00 87.94 198 LEU A CA 1
ATOM 1524 C C . LEU A 1 198 ? 10.027 -0.077 -11.960 1.00 87.94 198 LEU A C 1
ATOM 1526 O O . LEU A 1 198 ? 11.078 -0.249 -11.340 1.00 87.94 198 LEU A O 1
ATOM 1530 N N . LYS A 1 199 ? 8.826 -0.293 -11.430 1.00 90.00 199 LYS A N 1
ATOM 1531 C CA . LYS A 1 199 ? 8.630 -0.751 -10.055 1.00 90.00 199 LYS A CA 1
ATOM 1532 C C . LYS A 1 199 ? 8.500 -2.271 -10.025 1.00 90.00 199 LYS A C 1
ATOM 1534 O O . LYS A 1 199 ? 7.820 -2.844 -10.875 1.00 90.00 199 LYS A O 1
ATOM 1539 N N . GLN A 1 200 ? 9.079 -2.913 -9.013 1.00 91.88 200 GLN A N 1
ATOM 1540 C CA . GLN A 1 200 ? 8.807 -4.326 -8.730 1.00 91.88 200 GLN A CA 1
ATOM 1541 C C . GLN A 1 200 ? 7.364 -4.510 -8.243 1.00 91.88 200 GLN A C 1
ATOM 1543 O O . GLN A 1 200 ? 6.729 -3.545 -7.809 1.00 91.88 200 GLN A O 1
ATOM 1548 N N . GLY A 1 201 ? 6.862 -5.740 -8.297 1.00 93.31 201 GLY A N 1
ATOM 1549 C CA . GLY A 1 201 ? 5.505 -6.081 -7.885 1.00 93.31 201 GLY A CA 1
ATOM 1550 C C . GLY A 1 201 ? 4.817 -7.022 -8.862 1.00 93.31 201 GLY A C 1
ATOM 1551 O O . GLY A 1 201 ? 5.432 -7.578 -9.768 1.00 93.31 201 GLY A O 1
ATOM 1552 N N . GLU A 1 202 ? 3.523 -7.214 -8.660 1.00 95.88 202 GLU A N 1
ATOM 1553 C CA . GLU A 1 202 ? 2.689 -8.083 -9.485 1.00 95.88 202 GLU A CA 1
ATOM 1554 C C . GLU A 1 202 ? 1.853 -7.251 -10.458 1.00 95.88 202 GLU A C 1
ATOM 1556 O O . GLU A 1 202 ? 1.164 -6.328 -10.030 1.00 95.88 202 GLU A O 1
ATOM 1561 N N . TYR A 1 203 ? 1.909 -7.564 -11.753 1.00 96.44 203 TYR A N 1
ATOM 1562 C CA . TYR A 1 203 ? 1.224 -6.814 -12.811 1.00 96.44 203 TYR A CA 1
ATOM 1563 C C . TYR A 1 203 ? 0.394 -7.732 -13.692 1.00 96.44 203 TYR A C 1
ATOM 1565 O O . TYR A 1 203 ? 0.828 -8.835 -14.023 1.00 96.44 203 TYR A O 1
ATOM 1573 N N . LEU A 1 204 ? -0.769 -7.239 -14.112 1.00 96.44 204 LEU A N 1
ATOM 1574 C CA . LEU A 1 204 ? -1.626 -7.886 -15.097 1.00 96.44 204 LEU A CA 1
ATOM 1575 C C . LEU A 1 204 ? -1.393 -7.243 -16.466 1.00 96.44 204 LEU A C 1
ATOM 1577 O O . LEU A 1 204 ? -1.732 -6.081 -16.681 1.00 96.44 204 LEU A O 1
ATOM 1581 N N . PHE A 1 205 ? -0.856 -8.010 -17.409 1.00 96.56 205 PHE A N 1
ATOM 1582 C CA . PHE A 1 205 ? -0.700 -7.572 -18.791 1.00 96.56 205 PHE A CA 1
ATOM 1583 C C . PHE A 1 205 ? -1.878 -8.062 -19.623 1.00 96.56 205 PHE A C 1
ATOM 1585 O O . PHE A 1 205 ? -2.164 -9.256 -19.654 1.00 96.56 205 PHE A O 1
ATOM 1592 N N . LYS A 1 206 ? -2.565 -7.143 -20.303 1.00 95.94 206 LYS A N 1
ATOM 1593 C CA . LYS A 1 206 ? -3.721 -7.461 -21.153 1.00 95.94 206 LYS A CA 1
ATOM 1594 C C . LYS A 1 206 ? -3.292 -8.164 -22.440 1.00 95.94 206 LYS A C 1
ATOM 1596 O O . LYS A 1 206 ? -2.194 -7.938 -22.948 1.00 95.94 206 LYS A O 1
ATOM 1601 N N . ALA A 1 207 ? -4.196 -8.955 -23.014 1.00 95.88 207 ALA A N 1
ATOM 1602 C CA . ALA A 1 207 ? -4.014 -9.507 -24.353 1.00 95.88 207 ALA A CA 1
ATOM 1603 C C . ALA A 1 207 ? -3.674 -8.397 -25.363 1.00 95.88 207 ALA A C 1
ATOM 1605 O O . ALA A 1 207 ? -4.292 -7.331 -25.358 1.00 95.88 207 ALA A O 1
ATOM 1606 N N . ARG A 1 208 ? -2.691 -8.657 -26.230 1.00 95.81 208 ARG A N 1
ATOM 1607 C CA . ARG A 1 208 ? -2.202 -7.747 -27.278 1.00 95.81 208 ARG A CA 1
ATOM 1608 C C . ARG A 1 208 ? -1.696 -6.393 -26.758 1.00 95.81 208 ARG A C 1
ATOM 1610 O O . ARG A 1 208 ? -1.540 -5.478 -27.565 1.00 95.81 208 ARG A O 1
ATOM 1617 N N . ALA A 1 209 ? -1.404 -6.267 -25.457 1.00 95.69 209 ALA A N 1
ATOM 1618 C CA . ALA A 1 209 ? -0.795 -5.066 -24.887 1.00 95.69 209 ALA A CA 1
ATOM 1619 C C . ALA A 1 209 ? 0.486 -4.710 -25.651 1.00 95.69 209 ALA A C 1
ATOM 1621 O O . ALA A 1 209 ? 1.339 -5.571 -25.877 1.00 95.69 209 ALA A O 1
ATOM 1622 N N . SER A 1 210 ? 0.598 -3.459 -26.091 1.00 96.50 210 SER A N 1
ATOM 1623 C CA . SER A 1 210 ? 1.788 -2.989 -26.795 1.00 96.50 210 SER A CA 1
ATOM 1624 C C . SER A 1 210 ? 2.966 -2.849 -25.829 1.00 96.50 210 SE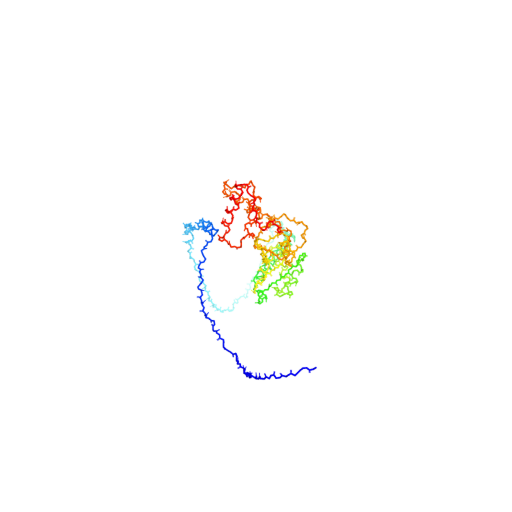R A C 1
ATOM 1626 O O . SER A 1 210 ? 2.792 -2.797 -24.610 1.00 96.50 210 SER A O 1
ATOM 1628 N N . LEU A 1 211 ? 4.186 -2.750 -26.358 1.00 95.06 211 LEU A N 1
ATOM 1629 C CA . LEU A 1 211 ? 5.369 -2.514 -25.526 1.00 95.06 211 LEU A CA 1
ATOM 1630 C C . LEU A 1 211 ? 5.239 -1.219 -24.710 1.00 95.06 211 LEU A C 1
ATOM 1632 O O . LEU A 1 211 ? 5.649 -1.173 -23.555 1.00 95.06 211 LEU A O 1
ATOM 1636 N N . HIS A 1 212 ? 4.640 -0.186 -25.301 1.00 93.88 212 HIS A N 1
ATOM 1637 C CA . HIS A 1 212 ? 4.322 1.061 -24.617 1.00 93.88 212 HIS A CA 1
ATOM 1638 C C . HIS A 1 212 ? 3.359 0.836 -23.442 1.00 93.88 212 HIS A C 1
ATOM 1640 O O . HIS A 1 212 ? 3.599 1.359 -22.359 1.00 93.88 212 HIS A O 1
ATOM 1646 N N . ASP A 1 213 ? 2.309 0.029 -23.619 1.00 95.25 213 ASP A N 1
ATOM 1647 C CA . ASP A 1 213 ? 1.356 -0.269 -22.539 1.00 95.25 213 ASP A CA 1
ATOM 1648 C C . ASP A 1 213 ? 2.025 -1.046 -21.401 1.00 95.25 213 ASP A C 1
ATOM 1650 O O . ASP A 1 213 ? 1.788 -0.761 -20.231 1.00 95.25 213 ASP A O 1
ATOM 1654 N N . VAL A 1 214 ? 2.909 -1.991 -21.738 1.00 95.44 214 VAL A N 1
ATOM 1655 C CA . VAL A 1 214 ? 3.714 -2.745 -20.763 1.00 95.44 214 VAL A CA 1
ATOM 1656 C C . VAL A 1 214 ? 4.613 -1.804 -19.956 1.00 95.44 214 VAL A C 1
ATOM 1658 O O . VAL A 1 214 ? 4.662 -1.904 -18.728 1.00 95.44 214 VAL A O 1
ATOM 1661 N N . ILE A 1 215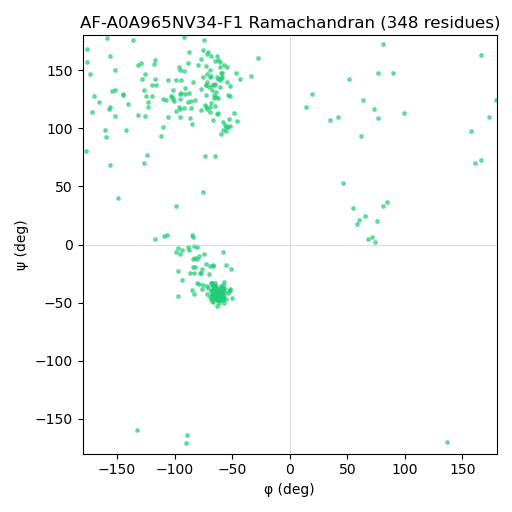 ? 5.304 -0.873 -20.625 1.00 94.31 215 ILE A N 1
ATOM 1662 C CA . ILE A 1 215 ? 6.141 0.135 -19.961 1.00 94.31 215 ILE A CA 1
ATOM 1663 C C . ILE A 1 215 ? 5.290 1.023 -19.053 1.00 94.31 215 ILE A C 1
ATOM 1665 O O . ILE A 1 215 ? 5.664 1.232 -17.899 1.00 94.31 215 ILE A O 1
ATOM 1669 N N . ASP A 1 216 ? 4.151 1.519 -19.540 1.00 93.44 216 ASP A N 1
ATOM 1670 C CA . ASP A 1 216 ? 3.266 2.393 -18.771 1.00 93.44 216 ASP A CA 1
ATOM 1671 C C . ASP A 1 216 ? 2.697 1.686 -17.530 1.00 93.44 216 ASP A C 1
ATOM 1673 O O . ASP A 1 216 ? 2.706 2.259 -16.439 1.00 93.44 216 ASP A O 1
ATOM 1677 N N . GLU A 1 217 ? 2.278 0.422 -17.644 1.00 93.50 217 GLU A N 1
ATOM 1678 C CA . GLU A 1 217 ? 1.778 -0.381 -16.518 1.00 93.50 217 GLU A CA 1
ATOM 1679 C C . GLU A 1 217 ? 2.829 -0.492 -15.400 1.00 93.50 217 GLU A C 1
ATOM 1681 O O . GLU A 1 217 ? 2.559 -0.207 -14.227 1.00 93.50 217 GLU A O 1
ATOM 1686 N N . MET A 1 218 ? 4.071 -0.810 -15.777 1.00 93.62 218 MET A N 1
ATOM 1687 C CA . MET A 1 218 ? 5.178 -0.992 -14.836 1.00 93.62 218 MET A CA 1
ATOM 1688 C C . MET A 1 218 ? 5.739 0.325 -14.282 1.00 93.62 218 MET A C 1
ATOM 1690 O O . MET A 1 218 ? 6.158 0.381 -13.123 1.00 93.62 218 MET A O 1
ATOM 1694 N N . ALA A 1 219 ? 5.774 1.389 -15.089 1.00 92.44 219 ALA A N 1
ATOM 1695 C CA . ALA A 1 219 ? 6.287 2.697 -14.682 1.00 92.44 219 ALA A CA 1
ATOM 1696 C C . ALA A 1 219 ? 5.287 3.456 -13.795 1.00 92.44 219 ALA A C 1
ATOM 1698 O O . ALA A 1 219 ? 5.678 4.101 -12.816 1.00 92.44 219 ALA A O 1
ATOM 1699 N N . SER A 1 220 ? 3.989 3.355 -14.095 1.00 90.19 220 SER A N 1
ATOM 1700 C CA . SER A 1 220 ? 2.930 3.905 -13.240 1.00 90.19 220 SER A CA 1
ATOM 1701 C C . SER A 1 220 ? 2.837 3.146 -11.911 1.00 90.19 220 SER A C 1
ATOM 1703 O O . SER A 1 220 ? 2.628 3.752 -10.853 1.00 90.19 220 SER A O 1
ATOM 1705 N N . GLY A 1 221 ? 3.125 1.841 -11.919 1.00 89.75 221 GLY A N 1
ATOM 1706 C CA . GLY A 1 221 ? 3.028 0.984 -10.741 1.00 89.75 221 GLY A CA 1
ATOM 1707 C C . GLY A 1 221 ? 1.602 0.520 -10.473 1.00 89.75 221 GLY A C 1
ATOM 1708 O O . GLY A 1 221 ? 1.224 0.392 -9.309 1.00 89.75 221 GLY A O 1
ATOM 1709 N N . ARG A 1 222 ? 0.807 0.315 -11.529 1.00 92.50 222 ARG A N 1
ATOM 1710 C CA . ARG A 1 222 ? -0.545 -0.250 -11.449 1.00 92.50 222 ARG A CA 1
ATOM 1711 C C . ARG A 1 222 ? -0.467 -1.751 -11.168 1.00 92.50 222 ARG A C 1
ATOM 1713 O O . ARG A 1 222 ? -0.589 -2.596 -12.044 1.00 92.50 222 ARG A O 1
ATOM 1720 N N . GLN A 1 223 ? -0.180 -2.068 -9.915 1.00 94.94 223 GLN A N 1
ATOM 1721 C CA . GLN A 1 223 ? -0.028 -3.443 -9.463 1.00 94.94 223 GLN A CA 1
ATOM 1722 C C . GLN A 1 223 ? -1.385 -4.098 -9.218 1.00 94.94 223 GLN A C 1
ATOM 1724 O O . GLN A 1 223 ? -2.370 -3.431 -8.890 1.00 94.94 223 GLN A O 1
ATOM 1729 N N . VAL A 1 224 ? -1.413 -5.424 -9.325 1.00 96.12 224 VAL A N 1
ATOM 1730 C CA . VAL A 1 224 ? -2.536 -6.237 -8.864 1.00 96.12 224 VAL A CA 1
ATOM 1731 C C . VAL A 1 224 ? -2.679 -6.046 -7.355 1.00 96.12 224 VAL A C 1
ATOM 1733 O O . VAL A 1 224 ? -1.725 -6.203 -6.591 1.00 96.12 224 VAL A O 1
ATOM 1736 N N . MET A 1 225 ? -3.886 -5.673 -6.934 1.00 96.56 225 MET A N 1
ATOM 1737 C CA . MET A 1 225 ? -4.213 -5.425 -5.534 1.00 96.56 225 MET A CA 1
ATOM 1738 C C . MET A 1 225 ? -4.935 -6.637 -4.956 1.00 96.56 225 MET A C 1
ATOM 1740 O O . MET A 1 225 ? -5.997 -7.025 -5.440 1.00 96.56 225 MET A O 1
ATOM 1744 N N . HIS A 1 226 ? -4.385 -7.179 -3.879 1.00 97.12 226 HIS A N 1
ATOM 1745 C CA . HIS A 1 226 ? -4.995 -8.216 -3.059 1.00 97.12 226 HIS A CA 1
ATOM 1746 C C . HIS A 1 226 ? -5.851 -7.586 -1.966 1.00 97.12 226 HIS A C 1
ATOM 1748 O O . HIS A 1 226 ? -5.632 -6.437 -1.578 1.00 97.12 226 HIS A O 1
ATOM 1754 N N . SER A 1 227 ? -6.832 -8.332 -1.464 1.00 96.75 227 SER A N 1
ATOM 1755 C CA . SER A 1 227 ? -7.716 -7.887 -0.386 1.00 96.75 227 SER A CA 1
ATOM 1756 C C . SER A 1 227 ? -7.611 -8.789 0.836 1.00 96.75 227 SER A C 1
ATOM 1758 O O . SER A 1 227 ? -7.652 -10.011 0.709 1.00 96.75 227 SER A O 1
ATOM 1760 N N . LEU A 1 228 ? -7.567 -8.187 2.023 1.00 97.62 228 LEU A N 1
ATOM 1761 C CA . LEU A 1 228 ? -7.737 -8.870 3.302 1.00 97.62 228 LEU A CA 1
ATOM 1762 C C . LEU A 1 228 ? -8.887 -8.222 4.060 1.00 97.62 228 LEU A C 1
ATOM 1764 O O . LEU A 1 228 ? -8.816 -7.047 4.417 1.00 97.62 228 LEU A O 1
ATOM 1768 N N . THR A 1 229 ? -9.927 -9.001 4.330 1.00 97.81 229 THR A N 1
ATOM 1769 C CA . THR A 1 229 ? -11.045 -8.572 5.169 1.00 97.81 229 THR A CA 1
ATOM 1770 C C . THR A 1 229 ? -10.778 -8.931 6.621 1.00 97.81 229 THR A C 1
ATOM 1772 O O . THR A 1 229 ? -10.469 -10.079 6.947 1.00 97.81 229 THR A O 1
ATOM 1775 N N . ILE A 1 230 ? -10.930 -7.939 7.493 1.00 97.81 230 ILE A N 1
ATOM 1776 C CA . ILE A 1 230 ? -10.884 -8.069 8.944 1.00 97.81 230 ILE A CA 1
ATOM 1777 C C . ILE A 1 230 ? -12.305 -7.843 9.476 1.00 97.81 230 ILE A C 1
ATOM 1779 O O . ILE A 1 230 ? -12.748 -6.698 9.530 1.00 97.81 230 ILE A O 1
ATOM 1783 N N . PRO A 1 231 ? -13.039 -8.916 9.821 1.00 95.81 231 PRO A N 1
ATOM 1784 C CA . PRO A 1 231 ? -14.367 -8.809 10.419 1.00 95.81 231 PRO A CA 1
ATOM 1785 C C . PRO A 1 231 ? -14.378 -8.059 11.755 1.00 95.81 231 PRO A C 1
ATOM 1787 O O . PRO A 1 231 ? -13.400 -8.092 12.507 1.00 95.81 231 PRO A O 1
ATOM 1790 N N . GLU A 1 232 ? -15.517 -7.438 12.066 1.00 93.75 232 GLU A N 1
ATOM 1791 C CA . GLU A 1 232 ? -15.802 -6.866 13.386 1.00 93.75 232 GLU A CA 1
ATOM 1792 C C . GLU A 1 232 ? -15.767 -7.944 14.484 1.00 93.75 232 GLU A C 1
ATOM 1794 O O . GLU A 1 232 ? -15.893 -9.145 14.231 1.00 93.75 232 GLU A O 1
ATOM 1799 N N . GLY A 1 233 ? -15.540 -7.511 15.726 1.00 92.62 233 GLY A N 1
ATOM 1800 C CA . GLY A 1 233 ? -15.520 -8.396 16.891 1.00 92.62 233 GLY A CA 1
ATOM 1801 C C . GLY A 1 233 ? -14.276 -9.284 17.022 1.00 92.62 233 GLY A C 1
ATOM 1802 O O . GLY A 1 233 ? -14.203 -10.072 17.966 1.00 92.62 233 GLY A O 1
ATOM 1803 N N . LEU A 1 234 ? -13.284 -9.189 16.135 1.00 95.12 234 LEU A N 1
ATOM 1804 C CA . LEU A 1 234 ? -12.007 -9.883 16.321 1.00 95.12 234 LEU A CA 1
ATOM 1805 C C . LEU A 1 234 ? -11.139 -9.201 17.380 1.00 95.12 234 LEU A C 1
ATOM 1807 O O . LEU A 1 234 ? -11.106 -7.976 17.465 1.00 95.12 234 LEU A O 1
ATOM 1811 N N . THR A 1 235 ? -10.401 -10.003 18.149 1.00 95.19 235 THR A N 1
ATOM 1812 C CA . THR A 1 235 ? -9.378 -9.483 19.068 1.00 95.19 235 THR A CA 1
ATOM 1813 C C . THR A 1 235 ? -8.115 -9.088 18.311 1.00 95.19 235 THR A C 1
ATOM 1815 O O . THR A 1 235 ? -7.843 -9.613 17.223 1.00 95.19 235 THR A O 1
ATOM 1818 N N . THR A 1 236 ? -7.274 -8.237 18.905 1.00 96.06 236 THR A N 1
ATOM 1819 C CA . THR A 1 236 ? -5.981 -7.878 18.304 1.00 96.06 236 THR A CA 1
ATOM 1820 C C . THR A 1 236 ? -5.152 -9.120 17.954 1.00 96.06 236 THR A C 1
ATOM 1822 O O . THR A 1 236 ? -4.568 -9.171 16.875 1.00 96.06 236 THR A O 1
ATOM 1825 N N . ASP A 1 237 ? -5.139 -10.164 18.789 1.00 95.19 237 ASP A N 1
ATOM 1826 C CA . ASP A 1 237 ? -4.381 -11.391 18.495 1.00 95.19 237 ASP A CA 1
ATOM 1827 C C . ASP A 1 237 ? -4.904 -12.136 17.262 1.00 95.19 237 ASP A C 1
ATOM 1829 O O . ASP A 1 237 ? -4.113 -12.593 16.436 1.00 95.19 237 ASP A O 1
ATOM 1833 N N . GLN A 1 238 ? -6.226 -12.215 17.095 1.00 96.44 238 GLN A N 1
ATOM 1834 C CA . GLN A 1 238 ? -6.846 -12.845 15.927 1.00 96.44 238 GLN A CA 1
ATOM 1835 C C . GLN A 1 238 ? -6.564 -12.060 14.641 1.00 96.44 238 GLN A C 1
ATOM 1837 O O . GLN A 1 238 ? -6.380 -12.656 13.577 1.00 96.44 238 GLN A O 1
ATOM 1842 N N . ILE A 1 239 ? -6.513 -10.729 14.733 1.00 97.25 239 ILE A N 1
ATOM 1843 C CA . ILE A 1 239 ? -6.141 -9.857 13.615 1.00 97.25 239 ILE A CA 1
ATOM 1844 C C . ILE A 1 239 ? -4.668 -10.066 13.257 1.00 97.25 239 ILE A C 1
ATOM 1846 O O . ILE A 1 239 ? -4.345 -10.296 12.093 1.00 97.25 239 ILE A O 1
ATOM 1850 N N . LEU A 1 240 ? -3.771 -10.044 14.248 1.00 96.38 240 LEU A N 1
ATOM 1851 C CA . LEU A 1 240 ? -2.344 -10.278 14.030 1.00 96.38 240 LEU A CA 1
ATOM 1852 C C . LEU A 1 240 ? -2.085 -11.656 13.421 1.00 96.38 240 LEU A C 1
ATOM 1854 O O . LEU A 1 240 ? -1.234 -11.776 12.543 1.00 96.38 240 LEU A O 1
ATOM 1858 N N . GLN A 1 241 ? -2.830 -12.677 13.841 1.00 95.94 241 GLN A N 1
ATOM 1859 C CA . GLN A 1 241 ? -2.735 -14.009 13.259 1.00 95.94 241 GLN A CA 1
ATOM 1860 C C . GLN A 1 241 ? -3.149 -14.011 11.782 1.00 95.94 241 GLN A C 1
ATOM 1862 O O . GLN A 1 241 ? -2.371 -14.449 10.943 1.00 95.94 241 GLN A O 1
ATOM 1867 N N . ARG A 1 242 ? -4.288 -13.397 11.433 1.00 96.62 242 ARG A N 1
ATOM 1868 C CA . ARG A 1 242 ? -4.706 -13.225 10.027 1.00 96.62 242 ARG A CA 1
ATOM 1869 C C . ARG A 1 242 ? -3.679 -12.475 9.178 1.00 96.62 242 ARG A C 1
ATOM 1871 O O . ARG A 1 242 ? -3.495 -12.808 8.012 1.00 96.62 242 ARG A O 1
ATOM 1878 N N . LEU A 1 243 ? -3.013 -11.466 9.743 1.00 96.75 243 LEU A N 1
ATOM 1879 C CA . LEU A 1 243 ? -1.936 -10.758 9.048 1.00 96.75 243 LEU A CA 1
ATOM 1880 C C . LEU A 1 243 ? -0.725 -11.668 8.817 1.00 96.75 243 LEU A C 1
ATOM 1882 O O . LEU A 1 243 ? -0.130 -11.613 7.743 1.00 96.75 243 LEU A O 1
ATOM 1886 N N . ARG A 1 244 ? -0.344 -12.494 9.801 1.00 95.38 244 ARG A N 1
ATOM 1887 C CA . ARG A 1 244 ? 0.770 -13.452 9.679 1.00 95.38 244 ARG A CA 1
ATOM 1888 C C . ARG A 1 244 ? 0.479 -14.534 8.642 1.00 95.38 244 ARG A C 1
ATOM 1890 O O . ARG A 1 244 ? 1.344 -14.777 7.811 1.00 95.38 244 ARG A O 1
ATOM 1897 N N . ASP A 1 245 ? -0.734 -15.078 8.644 1.00 95.69 245 ASP A N 1
ATOM 1898 C CA . ASP A 1 245 ? -1.152 -16.190 7.779 1.00 95.69 245 ASP A CA 1
ATOM 1899 C C . ASP A 1 245 ? -1.378 -15.782 6.312 1.00 95.69 245 ASP A C 1
ATOM 1901 O O . ASP A 1 245 ? -1.594 -16.631 5.453 1.00 95.69 245 ASP A O 1
ATOM 1905 N N . ASN A 1 246 ? -1.346 -14.484 5.996 1.00 96.12 246 ASN A N 1
ATOM 1906 C CA . ASN A 1 246 ? -1.493 -14.007 4.626 1.00 96.12 246 ASN A CA 1
ATOM 1907 C C . ASN A 1 246 ? -0.141 -13.982 3.890 1.00 96.12 246 ASN A C 1
ATOM 1909 O O . ASN A 1 246 ? 0.688 -13.105 4.147 1.00 96.12 246 ASN A O 1
ATOM 1913 N N . ASP A 1 247 ? 0.046 -14.892 2.933 1.00 94.75 247 ASP A N 1
ATOM 1914 C CA . ASP A 1 247 ? 1.277 -15.032 2.134 1.00 94.75 247 ASP A CA 1
ATOM 1915 C C . ASP A 1 247 ? 1.564 -13.856 1.187 1.00 94.75 247 ASP A C 1
ATOM 1917 O O . ASP A 1 247 ? 2.688 -13.700 0.711 1.00 94.75 247 ASP A O 1
ATOM 1921 N N . MET A 1 248 ? 0.567 -13.014 0.892 1.00 95.44 248 MET A N 1
ATOM 1922 C CA . MET A 1 248 ? 0.751 -11.828 0.047 1.00 95.44 248 MET A CA 1
ATOM 1923 C C . MET A 1 248 ? 1.356 -10.653 0.822 1.00 95.44 248 MET A C 1
ATOM 1925 O O . MET A 1 248 ? 1.778 -9.673 0.210 1.00 95.44 248 MET A O 1
ATOM 1929 N N . LEU A 1 249 ? 1.409 -10.730 2.154 1.00 96.12 249 LEU A N 1
ATOM 1930 C CA . LEU A 1 249 ? 2.065 -9.742 3.003 1.00 96.12 249 LEU A CA 1
ATOM 1931 C C . LEU A 1 249 ? 3.499 -10.170 3.343 1.00 96.12 249 LEU A C 1
ATOM 1933 O O . LEU A 1 249 ? 3.807 -11.353 3.492 1.00 96.12 249 LEU A O 1
ATOM 1937 N N . ALA A 1 250 ? 4.378 -9.190 3.545 1.00 94.56 250 ALA A N 1
ATOM 1938 C CA . ALA A 1 250 ? 5.788 -9.420 3.853 1.00 94.56 250 ALA A CA 1
ATOM 1939 C C . ALA A 1 250 ? 6.203 -8.885 5.232 1.00 94.56 250 ALA A C 1
ATOM 1941 O O . ALA A 1 250 ? 5.592 -7.977 5.800 1.00 94.56 250 ALA A O 1
ATOM 1942 N N . GLY A 1 251 ? 7.302 -9.430 5.759 1.00 94.06 251 GLY A N 1
ATOM 1943 C CA . GLY A 1 251 ? 7.917 -8.992 7.013 1.00 94.06 251 GLY A CA 1
ATOM 1944 C C . GLY A 1 251 ? 7.257 -9.552 8.273 1.00 94.06 251 GLY A C 1
ATOM 1945 O O . GLY A 1 251 ? 6.216 -10.206 8.219 1.00 94.06 251 GLY A O 1
ATOM 1946 N N . THR A 1 252 ? 7.885 -9.290 9.416 1.00 91.94 252 THR A N 1
ATOM 1947 C CA . THR A 1 252 ? 7.469 -9.805 10.728 1.00 91.94 252 THR A CA 1
ATOM 1948 C C . THR A 1 252 ? 6.821 -8.698 11.551 1.00 91.94 252 THR A C 1
ATOM 1950 O O . THR A 1 252 ? 7.281 -7.557 11.536 1.00 91.94 252 THR A O 1
ATOM 1953 N N . ILE A 1 253 ? 5.766 -9.039 12.290 1.00 90.69 253 ILE A N 1
ATOM 1954 C CA . ILE A 1 253 ? 5.162 -8.145 13.282 1.00 90.69 253 ILE A CA 1
ATOM 1955 C C . ILE A 1 253 ? 5.818 -8.433 14.631 1.00 90.69 253 ILE A C 1
ATOM 1957 O O . ILE A 1 253 ? 5.701 -9.550 15.135 1.00 90.69 253 ILE A O 1
ATOM 1961 N N . VAL A 1 254 ? 6.507 -7.437 15.186 1.00 85.12 254 VAL A N 1
ATOM 1962 C CA . VAL A 1 254 ? 7.180 -7.536 16.492 1.00 85.12 254 VAL A CA 1
ATOM 1963 C C . VAL A 1 254 ? 6.306 -6.940 17.594 1.00 85.12 254 VAL A C 1
ATOM 1965 O O . VAL A 1 254 ? 6.124 -7.562 18.637 1.00 85.12 254 VAL A O 1
ATOM 1968 N N . ASP A 1 255 ? 5.704 -5.780 17.334 1.00 88.88 255 ASP A N 1
ATOM 1969 C CA . ASP A 1 255 ? 4.915 -5.056 18.327 1.00 88.88 255 ASP A CA 1
ATOM 1970 C C . ASP A 1 255 ? 3.438 -5.448 18.280 1.00 88.88 255 ASP A C 1
ATOM 1972 O O . ASP A 1 255 ? 2.825 -5.502 17.211 1.00 88.88 255 ASP A O 1
ATOM 1976 N N . LYS A 1 256 ? 2.854 -5.683 19.460 1.00 93.50 256 LYS A N 1
ATOM 1977 C CA . LYS A 1 256 ? 1.422 -5.940 19.632 1.00 93.50 256 LYS A CA 1
ATOM 1978 C C . LYS A 1 256 ? 0.691 -4.636 19.990 1.00 93.50 256 LYS A C 1
ATOM 1980 O O . LYS A 1 256 ? 0.952 -4.078 21.059 1.00 93.50 256 LYS A O 1
ATOM 1985 N N . PRO A 1 257 ? -0.238 -4.150 19.146 1.00 93.88 257 PRO A N 1
ATOM 1986 C CA . PRO A 1 257 ? -1.092 -3.013 19.479 1.00 93.88 257 PRO A CA 1
ATOM 1987 C C . PRO A 1 257 ? -2.006 -3.293 20.682 1.00 93.88 257 PRO A C 1
ATOM 1989 O O . PRO A 1 257 ? -2.266 -4.442 21.037 1.00 93.88 257 PRO A O 1
ATOM 1992 N N . LYS A 1 258 ? -2.542 -2.229 21.291 1.00 94.56 258 LYS A N 1
ATOM 1993 C CA . LYS A 1 258 ? -3.596 -2.354 22.312 1.00 94.56 258 LYS A CA 1
ATOM 1994 C C . LYS A 1 258 ? -4.879 -2.934 21.702 1.00 94.56 258 LYS A C 1
ATOM 1996 O O . LYS A 1 258 ? -5.094 -2.840 20.494 1.00 94.56 258 LYS A O 1
ATOM 2001 N N . GLU A 1 259 ? -5.733 -3.514 22.537 1.00 94.25 259 GLU A N 1
ATOM 2002 C CA . GLU A 1 259 ? -7.037 -4.022 22.097 1.00 94.25 259 GLU A CA 1
ATOM 2003 C C . GLU A 1 259 ? -7.909 -2.895 21.524 1.00 94.25 259 GLU A C 1
ATOM 2005 O O . GLU A 1 259 ? -7.853 -1.756 21.996 1.00 94.25 259 GLU A O 1
ATOM 2010 N N . GLY A 1 260 ? -8.659 -3.193 20.459 1.00 93.75 260 GLY A N 1
ATOM 2011 C CA . GLY A 1 260 ? -9.482 -2.208 19.747 1.00 93.75 260 GLY A CA 1
ATOM 2012 C C . GLY A 1 260 ? -8.703 -1.122 18.986 1.00 93.75 260 GLY A C 1
ATOM 2013 O O . GLY A 1 260 ? -9.314 -0.208 18.435 1.00 93.75 260 GLY A O 1
ATOM 2014 N N . ALA A 1 261 ? -7.366 -1.188 18.934 1.00 95.69 261 ALA A N 1
ATOM 2015 C CA . ALA A 1 261 ? -6.546 -0.198 18.230 1.00 95.69 261 ALA A CA 1
ATOM 2016 C C . ALA A 1 261 ? -6.506 -0.397 16.707 1.00 95.69 261 ALA A C 1
ATOM 2018 O O . ALA A 1 261 ? -5.979 0.462 16.008 1.00 95.69 261 ALA A O 1
ATOM 2019 N N . LEU A 1 262 ? -7.013 -1.518 16.198 1.00 97.31 262 LEU A N 1
ATOM 2020 C CA . LEU A 1 262 ? -7.010 -1.871 14.782 1.00 97.31 262 LEU A CA 1
ATOM 2021 C C . LEU A 1 262 ? -8.437 -1.796 14.246 1.00 97.31 262 LEU A C 1
ATOM 2023 O O . LEU A 1 262 ? -9.326 -2.431 14.809 1.00 97.31 262 LEU A O 1
ATOM 2027 N N . LEU A 1 263 ? -8.647 -1.029 13.176 1.00 97.88 263 LEU A N 1
ATOM 2028 C CA . LEU A 1 263 ? -9.957 -0.908 12.545 1.00 97.88 263 LEU A CA 1
ATOM 2029 C C . LEU A 1 263 ? -10.300 -2.204 11.783 1.00 97.88 263 LEU A C 1
ATOM 2031 O O . LEU A 1 263 ? -9.488 -2.668 10.977 1.00 97.88 263 LEU A O 1
ATOM 2035 N N . PRO A 1 264 ? -11.482 -2.800 12.011 1.00 97.00 264 PRO A N 1
ATOM 2036 C CA . PRO A 1 264 ? -12.008 -3.852 11.151 1.00 97.00 264 PRO A CA 1
ATOM 2037 C C . PRO A 1 264 ? -12.485 -3.265 9.816 1.00 97.00 264 PRO A C 1
ATOM 2039 O O . PRO A 1 264 ? -13.382 -2.427 9.780 1.00 97.00 264 PRO A O 1
ATOM 2042 N N . GLU A 1 265 ? -11.875 -3.685 8.709 1.00 97.56 265 GLU A N 1
ATOM 2043 C CA . GLU A 1 265 ? -12.243 -3.256 7.356 1.00 97.56 265 GLU A CA 1
ATOM 2044 C C . GLU A 1 265 ? -11.748 -4.273 6.312 1.00 97.56 265 GLU A C 1
ATOM 2046 O O . GLU A 1 265 ? -11.060 -5.248 6.632 1.00 97.56 265 GLU A O 1
ATOM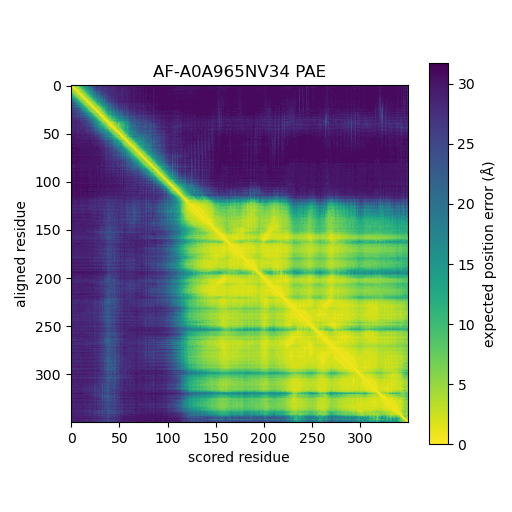 2051 N N . THR A 1 266 ? -12.061 -4.036 5.036 1.00 97.94 266 THR A N 1
ATOM 2052 C CA . THR A 1 266 ? -11.403 -4.717 3.916 1.00 97.94 266 THR A CA 1
ATOM 2053 C C . THR A 1 266 ? -10.257 -3.870 3.381 1.00 97.94 266 THR A C 1
ATOM 2055 O O . THR A 1 266 ? -10.463 -2.855 2.721 1.00 97.94 266 THR A O 1
ATOM 2058 N N . TYR A 1 267 ? -9.032 -4.330 3.612 1.00 97.81 267 TYR A N 1
ATOM 2059 C CA . TYR A 1 267 ? -7.817 -3.642 3.201 1.00 97.81 267 TYR A CA 1
ATOM 2060 C C . TYR A 1 267 ? -7.312 -4.153 1.861 1.00 97.81 267 TYR A C 1
ATOM 2062 O O . TYR A 1 267 ? -7.146 -5.358 1.680 1.00 97.81 267 TYR A O 1
ATOM 2070 N N . LYS A 1 268 ? -7.013 -3.230 0.941 1.00 97.50 268 LYS A N 1
ATOM 2071 C CA . LYS A 1 268 ? -6.383 -3.537 -0.349 1.00 97.50 268 LYS A CA 1
ATOM 2072 C C . LYS A 1 268 ? -4.895 -3.206 -0.325 1.00 97.50 268 LYS A C 1
ATOM 2074 O O . LYS A 1 268 ? -4.517 -2.110 0.091 1.00 97.50 268 LYS A O 1
ATOM 2079 N N . PHE A 1 269 ? -4.060 -4.121 -0.801 1.00 96.94 269 PHE A N 1
ATOM 2080 C CA . PHE A 1 269 ? -2.605 -3.967 -0.818 1.00 96.94 269 PHE A CA 1
ATOM 2081 C C . PHE A 1 269 ? -1.967 -4.752 -1.975 1.00 96.94 269 PHE A C 1
ATOM 2083 O O . PHE A 1 269 ? -2.510 -5.774 -2.386 1.00 96.94 269 PHE A O 1
ATOM 2090 N N . PRO A 1 270 ? -0.826 -4.297 -2.518 1.00 96.12 270 PRO A N 1
ATOM 2091 C CA . PRO A 1 270 ? -0.070 -5.078 -3.492 1.00 96.12 270 PRO A CA 1
ATOM 2092 C C . PRO A 1 270 ? 0.612 -6.282 -2.829 1.00 96.12 270 PRO A C 1
ATOM 2094 O O . PRO A 1 270 ? 0.762 -6.332 -1.608 1.00 96.12 270 PRO A O 1
ATOM 2097 N N . ARG A 1 271 ? 1.085 -7.237 -3.629 1.00 95.94 271 ARG A N 1
ATOM 2098 C CA . ARG A 1 271 ? 1.923 -8.333 -3.127 1.00 95.94 271 ARG A CA 1
ATOM 2099 C C . ARG A 1 271 ? 3.211 -7.806 -2.471 1.00 95.94 271 ARG A C 1
ATOM 2101 O O . ARG A 1 271 ? 3.734 -6.763 -2.854 1.00 95.94 271 ARG A O 1
ATOM 2108 N N . ASP A 1 272 ? 3.693 -8.525 -1.461 1.00 95.00 272 ASP A N 1
ATOM 2109 C CA . ASP A 1 272 ? 4.822 -8.173 -0.588 1.00 95.00 272 ASP A CA 1
ATOM 2110 C C . ASP A 1 272 ? 4.635 -6.874 0.206 1.00 95.00 272 ASP A C 1
ATOM 2112 O O . ASP A 1 272 ? 5.601 -6.270 0.687 1.00 95.00 272 ASP A O 1
ATOM 2116 N N . TYR A 1 273 ? 3.391 -6.423 0.384 1.00 95.69 273 TYR A N 1
ATOM 2117 C CA . TYR A 1 273 ? 3.130 -5.246 1.199 1.00 95.69 273 TYR A CA 1
ATOM 2118 C C . TYR A 1 273 ? 3.538 -5.503 2.661 1.00 95.69 273 TYR A C 1
ATOM 2120 O O . TYR A 1 273 ? 3.168 -6.537 3.230 1.00 95.69 273 TYR A O 1
ATOM 2128 N N . PRO A 1 274 ? 4.298 -4.598 3.310 1.00 95.88 274 PRO A N 1
ATOM 2129 C CA . PRO A 1 274 ? 4.780 -4.849 4.662 1.00 95.88 274 PRO A CA 1
ATOM 2130 C C . PRO A 1 274 ? 3.629 -4.963 5.667 1.00 95.88 274 PRO A C 1
ATOM 2132 O O . PRO A 1 274 ? 2.829 -4.034 5.807 1.00 95.88 274 PRO A O 1
ATOM 2135 N N . ARG A 1 275 ? 3.598 -6.060 6.436 1.00 96.75 275 ARG A N 1
ATOM 2136 C CA . ARG A 1 275 ? 2.613 -6.291 7.509 1.00 96.75 275 ARG A CA 1
ATOM 2137 C C . ARG A 1 275 ? 2.568 -5.132 8.502 1.00 96.75 275 ARG A C 1
ATOM 2139 O O . ARG A 1 275 ? 1.493 -4.690 8.890 1.00 96.75 275 ARG A O 1
ATOM 2146 N N . THR A 1 276 ? 3.734 -4.600 8.867 1.00 96.06 276 THR A N 1
ATOM 2147 C CA . THR A 1 276 ? 3.859 -3.447 9.770 1.00 96.06 276 THR A CA 1
ATOM 2148 C C . THR A 1 276 ? 3.205 -2.196 9.196 1.00 96.06 276 THR A C 1
ATOM 2150 O O . THR A 1 276 ? 2.510 -1.490 9.916 1.00 96.06 276 THR A O 1
ATOM 2153 N N . ARG A 1 277 ? 3.352 -1.949 7.890 1.00 96.50 277 ARG A N 1
ATOM 2154 C CA . ARG A 1 277 ? 2.745 -0.796 7.218 1.00 96.50 277 ARG A CA 1
ATOM 2155 C C . ARG A 1 277 ? 1.225 -0.919 7.152 1.00 96.50 277 ARG A C 1
ATOM 2157 O O . ARG A 1 277 ? 0.536 0.075 7.373 1.00 96.50 277 ARG A O 1
ATOM 2164 N N . LEU A 1 278 ? 0.709 -2.123 6.889 1.00 97.25 278 LEU A N 1
ATOM 2165 C CA . LEU A 1 278 ? -0.729 -2.381 6.943 1.00 97.25 278 LEU A CA 1
ATOM 2166 C C . LEU A 1 278 ? -1.268 -2.165 8.358 1.00 97.25 278 LEU A C 1
ATOM 2168 O O . LEU A 1 278 ? -2.236 -1.437 8.529 1.00 97.25 278 LEU A O 1
ATOM 2172 N N . MET A 1 279 ? -0.591 -2.708 9.370 1.00 96.69 279 MET A N 1
ATOM 2173 C CA . MET A 1 279 ? -0.959 -2.520 10.772 1.00 96.69 279 MET A CA 1
ATOM 2174 C C . MET A 1 279 ? -0.983 -1.037 11.169 1.00 96.69 279 MET A C 1
ATOM 2176 O O . MET A 1 279 ? -1.966 -0.583 11.746 1.00 96.69 279 MET A O 1
ATOM 2180 N N . THR A 1 280 ? 0.036 -0.252 10.800 1.00 96.69 280 THR A N 1
ATOM 2181 C CA . THR A 1 280 ? 0.039 1.201 11.042 1.00 96.69 280 THR A CA 1
ATOM 2182 C C . THR A 1 280 ? -1.141 1.887 10.358 1.00 96.69 280 THR A C 1
ATOM 2184 O O . THR A 1 280 ? -1.810 2.707 10.982 1.00 96.69 280 THR A O 1
ATOM 2187 N N . LYS A 1 281 ? -1.455 1.516 9.109 1.00 97.44 281 LYS A N 1
ATOM 2188 C CA . LYS A 1 281 ? -2.640 2.032 8.413 1.00 97.44 281 LYS A CA 1
ATOM 2189 C C . LYS A 1 281 ? -3.927 1.717 9.185 1.00 97.44 281 LYS A C 1
ATOM 2191 O O . LYS A 1 281 ? -4.718 2.626 9.404 1.00 97.44 281 LYS A O 1
ATOM 2196 N N . MET A 1 282 ? -4.106 0.482 9.655 1.00 97.94 282 MET A N 1
ATOM 2197 C CA . MET A 1 282 ? -5.272 0.091 10.460 1.00 97.94 282 MET A CA 1
ATOM 2198 C C . MET A 1 282 ? -5.400 0.928 11.743 1.00 97.94 282 MET A C 1
ATOM 2200 O O . MET A 1 282 ? -6.504 1.327 12.106 1.00 97.94 282 MET A O 1
ATOM 2204 N N . GLN A 1 283 ? -4.281 1.220 12.419 1.00 97.56 283 GLN A N 1
ATOM 2205 C CA . GLN A 1 283 ? -4.261 2.063 13.622 1.00 97.56 283 GLN A CA 1
ATOM 2206 C C . GLN A 1 283 ? -4.606 3.525 13.323 1.00 97.56 283 GLN A C 1
ATOM 2208 O O . GLN A 1 283 ? -5.300 4.183 14.101 1.00 97.56 283 GLN A O 1
ATOM 2213 N N . ASP A 1 284 ? -4.112 4.044 12.202 1.00 98.00 284 ASP A N 1
ATOM 2214 C CA . ASP A 1 284 ? -4.405 5.401 11.753 1.00 98.00 284 ASP A CA 1
ATOM 2215 C C . ASP A 1 284 ? -5.868 5.565 11.353 1.00 98.00 284 ASP A C 1
ATOM 2217 O O . ASP A 1 284 ? -6.492 6.561 11.721 1.00 98.00 284 ASP A O 1
ATOM 2221 N N . ASP A 1 285 ? -6.420 4.587 10.639 1.00 98.00 285 ASP A N 1
ATOM 2222 C CA . ASP A 1 285 ? -7.822 4.586 10.235 1.00 98.00 285 ASP A CA 1
ATOM 2223 C C . ASP A 1 285 ? -8.740 4.473 11.464 1.00 98.00 285 ASP A C 1
ATOM 2225 O O . ASP A 1 285 ? -9.686 5.251 11.588 1.00 98.00 285 ASP A O 1
ATOM 2229 N N . GLN A 1 286 ? -8.400 3.610 12.432 1.00 97.69 286 GLN A N 1
ATOM 2230 C CA . GLN A 1 286 ? -9.133 3.485 13.698 1.00 97.69 286 GLN A CA 1
ATOM 2231 C C . GLN A 1 286 ? -9.150 4.794 14.484 1.00 97.69 286 GLN A C 1
ATOM 2233 O O . GLN A 1 286 ? -10.197 5.235 14.960 1.00 97.69 286 GLN A O 1
ATOM 2238 N N . ARG A 1 287 ? -7.986 5.441 14.615 1.00 97.25 287 ARG A N 1
ATOM 2239 C CA . ARG A 1 287 ? -7.861 6.715 15.328 1.00 97.25 287 ARG A CA 1
ATOM 2240 C C . ARG A 1 287 ? -8.713 7.799 14.671 1.00 97.25 287 ARG A C 1
ATOM 2242 O O . ARG A 1 287 ? -9.484 8.457 15.364 1.00 97.25 287 ARG A O 1
ATOM 2249 N N . LYS A 1 288 ? -8.625 7.940 13.344 1.00 97.88 288 LYS A N 1
ATOM 2250 C CA . LYS A 1 288 ? -9.421 8.916 12.583 1.00 97.88 288 LYS A CA 1
ATOM 2251 C C . LYS A 1 288 ? -10.918 8.661 12.724 1.00 97.88 288 LYS A C 1
ATOM 2253 O O . LYS A 1 288 ? -11.672 9.605 12.949 1.00 97.88 288 LYS A O 1
ATOM 2258 N N . LEU A 1 289 ? -11.354 7.406 12.610 1.00 97.56 289 LEU A N 1
ATOM 2259 C CA . LEU A 1 289 ? -12.762 7.050 12.764 1.00 97.56 289 LEU A CA 1
ATOM 2260 C C . LEU A 1 289 ? -13.259 7.390 14.172 1.00 97.56 289 LEU A C 1
ATOM 2262 O O . LEU A 1 289 ? -14.303 8.024 14.329 1.00 97.56 289 LEU A O 1
ATOM 2266 N N . LEU A 1 290 ? -12.490 7.022 15.197 1.00 97.00 290 LEU A N 1
ATOM 2267 C CA . LEU A 1 290 ? -12.852 7.278 16.584 1.00 97.00 290 LEU A CA 1
ATOM 2268 C C . LEU A 1 290 ? -12.923 8.780 16.890 1.00 97.00 290 LEU A C 1
ATOM 2270 O O . LEU A 1 290 ? -13.862 9.219 17.551 1.00 97.00 290 LEU A O 1
ATOM 2274 N N . GLU A 1 291 ? -11.985 9.579 16.377 1.00 96.81 291 GLU A N 1
ATOM 2275 C CA . GLU A 1 291 ? -12.012 11.044 16.484 1.00 96.81 291 GLU A CA 1
ATOM 2276 C C . GLU A 1 291 ? -13.270 11.639 15.834 1.00 96.81 291 GLU A C 1
ATOM 2278 O O . GLU A 1 291 ? -13.951 12.473 16.438 1.00 96.81 291 GLU A O 1
ATOM 2283 N N . GLN A 1 292 ? -13.627 11.173 14.632 1.00 97.44 292 GLN A N 1
ATOM 2284 C CA . GLN A 1 292 ? -14.825 11.622 13.919 1.00 97.44 292 GLN A CA 1
ATOM 2285 C C . GLN A 1 292 ? -16.117 11.265 14.664 1.00 97.44 292 GLN A C 1
ATOM 2287 O O . GLN A 1 292 ? -17.006 12.112 14.795 1.00 97.44 292 GLN A O 1
ATOM 2292 N N . ILE A 1 293 ? -16.227 10.032 15.169 1.00 96.88 293 ILE A N 1
ATOM 2293 C CA . ILE A 1 293 ? -17.383 9.577 15.954 1.00 96.88 293 ILE A CA 1
ATOM 2294 C C . ILE A 1 293 ? -17.468 10.367 17.259 1.00 96.88 293 ILE A C 1
ATOM 2296 O O . ILE A 1 293 ? -18.534 10.871 17.616 1.00 96.88 293 ILE A O 1
ATOM 2300 N N . TRP A 1 294 ? -16.344 10.535 17.957 1.00 96.75 294 TRP A N 1
ATOM 2301 C CA . TRP A 1 294 ? -16.290 11.258 19.221 1.00 96.75 294 TRP A CA 1
ATOM 2302 C C . TRP A 1 294 ? -16.724 12.715 19.073 1.00 96.75 294 TRP A C 1
ATOM 2304 O O . TRP A 1 294 ? -17.464 13.213 19.922 1.00 96.75 294 TRP A O 1
ATOM 2314 N N . ALA A 1 295 ? -16.324 13.394 17.996 1.00 96.25 295 ALA A N 1
ATOM 2315 C CA . ALA A 1 295 ? -16.731 14.771 17.722 1.00 96.25 295 ALA A CA 1
ATOM 2316 C C . ALA A 1 295 ? -18.245 14.913 17.469 1.00 96.25 295 ALA A C 1
ATOM 2318 O O . ALA A 1 295 ? -18.834 15.929 17.837 1.00 96.25 295 ALA A O 1
ATOM 2319 N N . LYS A 1 296 ? -18.877 13.893 16.872 1.00 96.31 296 LYS A N 1
ATOM 2320 C CA . LYS A 1 296 ? -20.308 13.877 16.515 1.00 96.31 296 LYS A CA 1
ATOM 2321 C C . LYS A 1 296 ? -21.215 13.253 17.580 1.00 96.31 296 LYS A C 1
ATOM 2323 O O . LYS A 1 296 ? -22.432 13.233 17.403 1.00 96.31 296 LYS A O 1
ATOM 2328 N N . ARG A 1 297 ? -20.650 12.709 18.660 1.00 94.81 297 ARG A N 1
ATOM 2329 C CA . ARG A 1 297 ? -21.414 11.996 19.692 1.00 94.81 297 ARG A CA 1
ATOM 2330 C C . ARG A 1 297 ? -22.432 12.904 20.389 1.00 94.81 297 ARG A C 1
ATOM 2332 O O . ARG A 1 297 ? -22.246 14.118 20.489 1.00 94.81 297 ARG A O 1
ATOM 2339 N N . ASN A 1 298 ? -23.445 12.289 20.993 1.00 92.38 298 ASN A N 1
ATOM 2340 C CA . ASN A 1 298 ? -24.305 12.985 21.945 1.00 92.38 298 ASN A CA 1
ATOM 2341 C C . ASN A 1 298 ? -23.495 13.369 23.204 1.00 92.38 298 ASN A C 1
ATOM 2343 O O . ASN A 1 298 ? -22.860 12.515 23.824 1.00 92.38 298 ASN A O 1
ATOM 2347 N N . LYS A 1 299 ? -23.511 14.655 23.577 1.00 90.94 299 LYS A N 1
ATOM 2348 C CA . LYS A 1 299 ? -22.752 15.189 24.721 1.00 90.94 299 LYS A CA 1
ATOM 2349 C C . LYS A 1 299 ? -23.285 14.719 26.080 1.00 90.94 299 LYS A C 1
ATOM 2351 O O . LYS A 1 299 ? -22.527 14.740 27.041 1.00 90.94 299 LYS A O 1
ATOM 2356 N N . ASP A 1 300 ? -24.521 14.224 26.139 1.00 91.25 300 ASP A N 1
ATOM 2357 C CA . ASP A 1 300 ? -25.170 13.739 27.367 1.00 91.25 300 ASP A CA 1
ATOM 2358 C C . ASP A 1 300 ? -24.823 12.274 27.704 1.00 91.25 300 ASP A C 1
ATOM 2360 O O . ASP A 1 300 ? -25.444 11.645 28.575 1.00 91.25 300 ASP A O 1
ATOM 2364 N N . LEU A 1 301 ? -23.870 11.678 26.981 1.00 93.62 301 LEU A N 1
ATOM 2365 C CA . LEU A 1 301 ? -23.386 10.331 27.266 1.00 93.62 301 LEU A CA 1
ATOM 2366 C C . LEU A 1 301 ? -22.512 10.336 28.534 1.00 93.62 301 LEU A C 1
ATOM 2368 O O . LEU A 1 301 ? -21.649 11.203 28.668 1.00 93.62 301 LEU A O 1
ATOM 2372 N N . PRO A 1 302 ? -22.667 9.349 29.439 1.00 93.94 302 PRO A N 1
ATOM 2373 C CA . PRO A 1 302 ? -21.834 9.180 30.632 1.00 93.94 302 PRO A CA 1
ATOM 2374 C C . PRO A 1 302 ? -20.443 8.611 30.279 1.00 93.94 302 PRO A C 1
ATOM 2376 O O . PRO A 1 302 ? -19.994 7.652 30.897 1.00 93.94 302 PRO A O 1
ATOM 2379 N N . LEU A 1 303 ? -19.797 9.148 29.241 1.00 94.50 303 LEU A N 1
ATOM 2380 C CA . LEU A 1 303 ? -18.501 8.710 28.725 1.00 94.50 303 LEU A CA 1
ATOM 2381 C C . LEU A 1 303 ? -17.554 9.909 28.702 1.00 94.50 303 LEU A C 1
ATOM 2383 O O . LEU A 1 303 ? -17.881 10.958 28.141 1.00 94.50 303 LEU A O 1
ATOM 2387 N N . GLN A 1 304 ? -16.375 9.751 29.292 1.00 93.00 304 GLN A N 1
ATOM 2388 C CA . GLN A 1 304 ? -15.396 10.823 29.470 1.00 93.00 304 GLN A CA 1
ATOM 2389 C C . GLN A 1 304 ? -14.373 10.858 28.339 1.00 93.00 304 GLN A C 1
ATOM 2391 O O . GLN A 1 304 ? -13.889 11.931 27.975 1.00 93.00 304 GLN A O 1
ATOM 2396 N N . THR A 1 305 ? -14.059 9.698 27.754 1.00 94.62 305 THR A N 1
ATOM 2397 C CA . THR A 1 305 ? -12.993 9.571 26.754 1.00 94.62 305 THR A CA 1
ATOM 2398 C C . THR A 1 305 ? -13.432 8.794 25.507 1.00 94.62 305 THR A C 1
ATOM 2400 O O . THR A 1 305 ? -14.299 7.919 25.592 1.00 94.62 305 THR A O 1
ATOM 2403 N N . PRO A 1 306 ? -12.800 9.039 24.339 1.00 94.00 306 PRO A N 1
ATOM 2404 C CA . PRO A 1 306 ? -13.021 8.216 23.148 1.00 94.00 306 PRO A CA 1
ATOM 2405 C C . PRO A 1 306 ? -12.722 6.732 23.396 1.00 94.00 306 PRO A C 1
ATOM 2407 O O . PRO A 1 306 ? -13.376 5.859 22.835 1.00 94.00 306 PRO A O 1
ATOM 2410 N N . TYR A 1 307 ? -11.760 6.440 24.272 1.00 93.00 307 TYR A N 1
ATOM 2411 C CA . TYR A 1 307 ? -11.402 5.073 24.635 1.00 93.00 307 TYR A CA 1
ATOM 2412 C C . TYR A 1 307 ? -12.524 4.349 25.397 1.00 93.00 307 TYR A C 1
ATOM 2414 O O . TYR A 1 307 ? -12.780 3.174 25.140 1.00 93.00 307 TYR A O 1
ATOM 2422 N N . GLU A 1 308 ? -13.249 5.039 26.281 1.00 94.19 308 GLU A N 1
ATOM 2423 C CA . GLU A 1 308 ? -14.443 4.478 26.932 1.00 94.19 308 GLU A CA 1
ATOM 2424 C C . GLU A 1 308 ? -15.558 4.196 25.925 1.00 94.19 308 GLU A C 1
ATOM 2426 O O . GLU A 1 308 ? -16.218 3.163 26.016 1.00 94.19 308 GLU A O 1
ATOM 2431 N N . LEU A 1 309 ? -15.741 5.076 24.933 1.00 95.06 309 LEU A N 1
ATOM 2432 C CA . LEU A 1 309 ? -16.702 4.848 23.853 1.00 95.06 309 LEU A CA 1
ATOM 2433 C C . LEU A 1 309 ? -16.345 3.600 23.039 1.00 95.06 309 LEU A C 1
ATOM 2435 O O . LEU A 1 309 ? -17.218 2.774 22.787 1.00 95.06 309 LEU A O 1
ATOM 2439 N N . LEU A 1 310 ? -15.071 3.437 22.683 1.00 95.38 310 LEU A N 1
ATOM 2440 C CA . LEU A 1 310 ? -14.580 2.246 21.993 1.00 95.38 310 LEU A CA 1
ATOM 2441 C C . LEU A 1 310 ? -14.760 0.975 22.840 1.00 95.38 310 LEU A C 1
ATOM 2443 O O . LEU A 1 310 ? -15.178 -0.054 22.320 1.00 95.38 310 LEU A O 1
ATOM 2447 N N . THR A 1 311 ? -14.490 1.058 24.143 1.00 93.50 311 THR A N 1
ATOM 2448 C CA . THR A 1 311 ? -14.672 -0.064 25.079 1.00 93.50 311 THR A CA 1
ATOM 2449 C C . THR A 1 311 ? -16.144 -0.459 25.189 1.00 93.50 311 THR A C 1
ATOM 2451 O O . THR A 1 311 ? -16.481 -1.636 25.167 1.00 93.50 311 THR A O 1
ATOM 2454 N N . LEU A 1 312 ? -17.056 0.510 25.275 1.00 93.88 312 LEU A N 1
ATOM 2455 C CA . LEU A 1 312 ? -18.483 0.211 25.281 1.00 93.88 312 LEU A CA 1
ATOM 2456 C C . LEU A 1 312 ? -18.928 -0.405 23.947 1.00 93.88 312 LEU A C 1
ATOM 2458 O O . LEU A 1 312 ? -19.714 -1.349 23.946 1.00 93.88 312 LEU A O 1
ATOM 2462 N N . ALA A 1 313 ? -18.418 0.109 22.826 1.00 93.94 313 ALA A N 1
ATOM 2463 C CA . ALA A 1 313 ? -18.721 -0.427 21.506 1.00 93.94 313 ALA A CA 1
ATOM 2464 C C . ALA A 1 313 ? -18.267 -1.888 21.366 1.00 93.94 313 ALA A C 1
ATOM 2466 O O . ALA A 1 313 ? -19.031 -2.697 20.850 1.00 93.94 313 ALA A O 1
ATOM 2467 N N . SER A 1 314 ? -17.086 -2.254 21.883 1.00 93.25 314 SER A N 1
ATOM 2468 C CA . SER A 1 314 ? -16.618 -3.646 21.840 1.00 93.25 314 SER A CA 1
ATOM 2469 C C . SER A 1 314 ? -17.479 -4.590 22.685 1.00 93.25 314 SER A C 1
ATOM 2471 O O . SER A 1 314 ? -17.709 -5.727 22.279 1.00 93.25 314 SER A O 1
ATOM 2473 N N . ILE A 1 315 ? -18.010 -4.120 23.819 1.00 92.62 315 ILE A N 1
ATOM 2474 C CA . ILE A 1 315 ? -18.952 -4.892 24.641 1.00 92.62 315 ILE A CA 1
ATOM 2475 C C . ILE A 1 315 ? -20.272 -5.099 23.890 1.00 92.62 315 ILE A C 1
ATOM 2477 O O . ILE A 1 315 ? -20.746 -6.226 23.789 1.00 92.62 315 ILE A O 1
ATOM 2481 N N . VAL A 1 316 ? -20.851 -4.031 23.327 1.00 93.50 316 VAL A N 1
ATOM 2482 C CA . VAL A 1 316 ? -22.103 -4.111 22.550 1.00 93.50 316 VAL A CA 1
ATOM 2483 C C . VAL A 1 316 ? -21.952 -5.061 21.361 1.00 93.50 316 VAL A C 1
ATOM 2485 O O . VAL A 1 316 ? -22.849 -5.862 21.115 1.00 93.50 316 VAL A O 1
ATOM 2488 N N . GLU A 1 317 ? -20.813 -5.001 20.670 1.00 92.75 317 GLU A N 1
ATOM 2489 C CA . GLU A 1 317 ? -20.500 -5.872 19.535 1.00 92.75 317 GLU A CA 1
ATOM 2490 C C . GLU A 1 317 ? -20.478 -7.352 19.918 1.00 92.75 317 GLU A C 1
ATOM 2492 O O . GLU A 1 317 ? -20.970 -8.205 19.185 1.00 92.75 317 GLU A O 1
ATOM 2497 N N . LYS A 1 318 ? -19.921 -7.670 21.089 1.00 90.69 318 LYS A N 1
ATOM 2498 C CA . LYS A 1 318 ? -19.858 -9.047 21.581 1.00 90.69 318 LYS A CA 1
ATOM 2499 C C . LYS A 1 318 ? -21.181 -9.554 22.149 1.00 90.69 318 LYS A C 1
ATOM 2501 O O . LYS A 1 318 ? -21.389 -10.762 22.171 1.00 90.69 318 LYS A O 1
ATOM 2506 N N . GLU A 1 319 ? -22.051 -8.658 22.601 1.00 89.62 319 GLU A N 1
ATOM 2507 C CA . GLU A 1 319 ? -23.338 -9.006 23.207 1.00 89.62 319 GLU A CA 1
ATOM 2508 C C . GLU A 1 319 ? -24.399 -9.371 22.155 1.00 89.62 319 GLU A C 1
ATOM 2510 O O . GLU A 1 319 ? -25.239 -10.236 22.393 1.00 89.62 319 GLU A O 1
ATOM 2515 N N . THR A 1 320 ? -24.378 -8.736 20.977 1.00 85.19 320 THR A N 1
ATOM 2516 C CA . THR A 1 320 ? -25.309 -9.071 19.890 1.00 85.19 320 THR A CA 1
ATOM 2517 C C . THR A 1 320 ? -24.673 -8.935 18.509 1.00 85.19 320 THR A C 1
ATOM 2519 O O . THR A 1 320 ? -24.140 -7.890 18.142 1.00 85.19 320 THR A O 1
ATOM 2522 N N . GLY A 1 321 ? -24.808 -9.988 17.698 1.00 77.06 321 GLY A N 1
ATOM 2523 C CA . GLY A 1 321 ? -24.440 -9.969 16.278 1.00 77.06 321 GLY A CA 1
ATOM 2524 C C . GLY A 1 321 ? -25.523 -9.382 15.363 1.00 77.06 321 GLY A C 1
ATOM 2525 O O . GLY A 1 321 ? -25.330 -9.319 14.151 1.00 77.06 321 GLY A O 1
ATOM 2526 N N . LYS A 1 322 ? -26.685 -8.982 15.902 1.00 88.38 322 LYS A N 1
ATOM 2527 C CA . LYS A 1 322 ? -27.788 -8.420 15.111 1.00 88.38 322 LYS A CA 1
ATOM 2528 C C . LYS A 1 322 ? -27.748 -6.898 15.136 1.00 88.38 322 LYS A C 1
ATOM 2530 O O . LYS A 1 322 ? -27.971 -6.271 16.172 1.00 88.38 322 LYS A O 1
ATOM 2535 N N . ASN A 1 323 ? -27.575 -6.303 13.958 1.00 87.38 323 ASN A N 1
ATOM 2536 C CA . ASN A 1 323 ? -27.496 -4.850 13.782 1.00 87.38 323 ASN A CA 1
ATOM 2537 C C . ASN A 1 323 ? -28.667 -4.082 14.417 1.00 87.38 323 ASN A C 1
ATOM 2539 O O . ASN A 1 323 ? -28.458 -3.029 15.014 1.00 87.38 323 ASN A O 1
ATOM 2543 N N . GLU A 1 324 ? -29.883 -4.622 14.332 1.00 92.38 324 GLU A N 1
ATOM 2544 C CA . GLU A 1 324 ? -31.102 -3.982 14.845 1.00 92.38 324 GLU A CA 1
ATOM 2545 C C . GLU A 1 324 ? -31.166 -3.934 16.381 1.00 92.38 324 GLU A C 1
ATOM 2547 O O . GLU A 1 324 ? -31.802 -3.049 16.956 1.00 92.38 324 GLU A O 1
ATOM 2552 N N . GLU A 1 325 ? -30.488 -4.857 17.068 1.00 93.25 325 GLU A N 1
ATOM 2553 C CA . GLU A 1 325 ? -30.494 -4.941 18.531 1.00 93.25 325 GLU A CA 1
ATOM 2554 C C . GLU A 1 325 ? -29.418 -4.043 19.168 1.00 93.25 325 GLU A C 1
ATOM 2556 O O . GLU A 1 325 ? -29.597 -3.584 20.303 1.00 93.25 325 GLU A O 1
ATOM 2561 N N . ARG A 1 326 ? -28.338 -3.726 18.431 1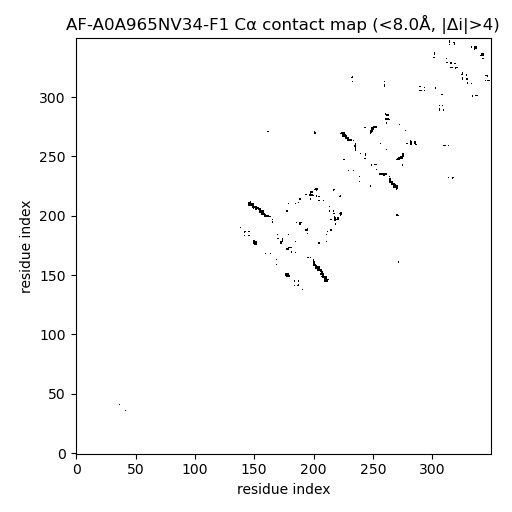.00 93.62 326 ARG A N 1
ATOM 2562 C CA . ARG A 1 326 ? -27.184 -2.942 18.917 1.00 93.62 326 ARG A CA 1
ATOM 2563 C C . ARG A 1 326 ? -27.588 -1.624 19.612 1.00 93.62 326 ARG A C 1
ATOM 2565 O O . ARG A 1 326 ? -27.108 -1.390 20.724 1.00 93.62 326 ARG A O 1
ATOM 2572 N N . PRO A 1 327 ? -28.503 -0.778 19.080 1.00 94.19 327 PRO A N 1
ATOM 2573 C CA . PRO A 1 327 ? -28.909 0.458 19.762 1.00 94.19 327 PRO A CA 1
ATOM 2574 C C . PRO A 1 327 ? -29.615 0.213 21.102 1.00 94.19 327 PRO A C 1
ATOM 2576 O O . PRO A 1 327 ? -29.421 0.964 22.060 1.00 94.19 327 PRO A O 1
ATOM 2579 N N . ARG A 1 328 ? -30.427 -0.849 21.191 1.00 93.88 328 ARG A N 1
ATOM 2580 C CA . ARG A 1 328 ? -31.170 -1.189 22.411 1.00 93.88 328 ARG A CA 1
ATOM 2581 C C . ARG A 1 328 ? -30.235 -1.732 23.487 1.00 93.88 328 ARG A C 1
ATOM 2583 O O . ARG A 1 328 ? -30.343 -1.318 24.640 1.00 93.88 328 ARG A O 1
ATOM 2590 N N . VAL A 1 329 ? -29.297 -2.596 23.106 1.00 93.69 329 VAL A N 1
ATOM 2591 C CA . VAL A 1 329 ? -28.246 -3.108 23.998 1.00 93.69 329 VAL A CA 1
ATOM 2592 C C . VAL A 1 329 ? -27.365 -1.960 24.506 1.00 93.69 329 VAL A C 1
ATOM 2594 O O . VAL A 1 329 ? -27.180 -1.809 25.716 1.00 93.69 329 VAL A O 1
ATOM 2597 N N . ALA A 1 330 ? -26.918 -1.069 23.614 1.00 94.19 330 ALA A N 1
ATOM 2598 C CA . ALA A 1 330 ? -26.157 0.121 23.990 1.00 94.19 330 ALA A CA 1
ATOM 2599 C C . ALA A 1 330 ? -26.923 1.009 24.988 1.00 94.19 330 ALA A C 1
ATOM 2601 O O . ALA A 1 330 ? -26.357 1.448 25.991 1.00 94.19 330 ALA A O 1
ATOM 2602 N N . ALA A 1 331 ? -28.226 1.230 24.771 1.00 93.62 331 ALA A N 1
ATOM 2603 C CA . ALA A 1 331 ? -29.061 2.014 25.681 1.00 93.62 331 ALA A CA 1
ATOM 2604 C C . ALA A 1 331 ? -29.132 1.405 27.093 1.00 93.62 331 ALA A C 1
ATOM 2606 O O . ALA A 1 331 ? -29.090 2.142 28.082 1.00 93.62 331 ALA A O 1
ATOM 2607 N N . VAL A 1 332 ? -29.197 0.073 27.212 1.00 93.88 332 VAL A N 1
ATOM 2608 C CA . VAL A 1 332 ? -29.170 -0.612 28.514 1.00 93.88 332 VAL A CA 1
ATOM 2609 C C . VAL A 1 332 ? -27.859 -0.328 29.242 1.00 93.88 332 VAL A C 1
ATOM 2611 O O . VAL A 1 332 ? -27.896 0.105 30.396 1.00 93.88 332 VAL A O 1
ATOM 2614 N N . PHE A 1 333 ? -26.711 -0.503 28.585 1.00 94.38 333 PHE A N 1
ATOM 2615 C CA . PHE A 1 333 ? -25.413 -0.254 29.215 1.00 94.38 333 PHE A CA 1
ATOM 2616 C C . PHE A 1 333 ? -25.220 1.215 29.604 1.00 94.38 333 PHE A C 1
ATOM 2618 O O . PHE A 1 333 ? -24.811 1.496 30.730 1.00 94.38 333 PHE A O 1
ATOM 2625 N N . ILE A 1 334 ? -25.613 2.160 28.748 1.00 95.06 334 ILE A N 1
ATOM 2626 C CA . ILE A 1 334 ? -25.584 3.595 29.073 1.00 95.06 334 ILE A CA 1
ATOM 2627 C C . ILE A 1 334 ? -26.455 3.912 30.301 1.00 95.06 334 ILE A C 1
ATOM 2629 O O . ILE A 1 334 ? -26.032 4.655 31.190 1.00 95.06 334 ILE A O 1
ATOM 2633 N N . ASN A 1 335 ? -27.650 3.322 30.403 1.00 94.44 335 ASN A N 1
ATOM 2634 C CA . ASN A 1 335 ? -28.521 3.498 31.568 1.00 94.44 335 ASN A CA 1
ATOM 2635 C C . ASN A 1 335 ? -27.914 2.907 32.851 1.00 94.44 335 ASN A C 1
ATOM 2637 O O . ASN A 1 335 ? -28.081 3.492 33.925 1.00 94.44 335 ASN A O 1
ATOM 2641 N N . ARG A 1 336 ? -27.197 1.777 32.756 1.00 94.56 336 ARG A N 1
ATOM 2642 C CA . ARG A 1 336 ? -26.458 1.194 33.890 1.00 94.56 336 ARG A CA 1
ATOM 2643 C C . ARG A 1 336 ? -25.322 2.110 34.345 1.00 94.56 336 ARG A C 1
ATOM 2645 O O . ARG A 1 336 ? -25.232 2.383 35.541 1.00 94.56 336 ARG A O 1
ATOM 2652 N N . LEU A 1 337 ? -24.538 2.651 33.407 1.00 92.94 337 LEU A N 1
ATOM 2653 C CA . LEU A 1 337 ? -23.452 3.593 33.700 1.00 92.94 337 LEU A CA 1
ATOM 2654 C C . LEU A 1 337 ? -23.958 4.845 34.428 1.00 92.94 337 LEU A C 1
ATOM 2656 O O . LEU A 1 337 ? -23.394 5.222 35.450 1.00 92.94 337 LEU A O 1
ATOM 2660 N N . ARG A 1 338 ? -25.079 5.438 33.989 1.00 94.00 338 ARG A N 1
ATOM 2661 C CA . ARG A 1 338 ? -25.690 6.601 34.673 1.00 94.00 338 ARG A CA 1
ATOM 2662 C C . ARG A 1 338 ? -26.086 6.309 36.121 1.00 94.00 338 ARG A C 1
ATOM 2664 O O . ARG A 1 338 ? -25.959 7.167 36.989 1.00 94.00 338 ARG A O 1
ATOM 2671 N N . LYS A 1 339 ? -26.559 5.092 36.391 1.00 93.38 339 LYS A N 1
ATOM 2672 C CA . LYS A 1 339 ? -26.940 4.638 37.735 1.00 93.38 339 LYS A CA 1
ATOM 2673 C C . LYS A 1 339 ? -25.753 4.126 38.559 1.00 93.38 339 LYS A C 1
ATOM 2675 O O . LYS A 1 339 ? -25.978 3.606 39.645 1.00 93.38 339 LYS A O 1
ATOM 2680 N N . HIS A 1 340 ? -24.519 4.252 38.056 1.00 90.12 340 HIS A N 1
ATOM 2681 C CA . HIS A 1 340 ? -23.305 3.740 38.701 1.00 90.12 340 HIS A CA 1
ATOM 2682 C C . HIS A 1 340 ? -23.396 2.234 39.021 1.00 90.12 340 HIS A C 1
ATOM 2684 O O . HIS A 1 340 ? -22.840 1.750 40.006 1.00 90.12 340 HIS A O 1
ATOM 2690 N N . MET A 1 341 ? -24.123 1.479 38.189 1.00 89.19 341 MET A N 1
ATOM 2691 C CA . MET A 1 341 ? -24.279 0.031 38.331 1.00 89.19 341 MET A CA 1
ATOM 2692 C C . MET A 1 341 ? -23.206 -0.703 37.522 1.00 89.19 341 MET A C 1
ATOM 2694 O O . MET A 1 341 ? -22.779 -0.237 36.465 1.00 89.19 341 MET A O 1
ATOM 2698 N N . ARG A 1 342 ? -22.800 -1.890 37.991 1.00 85.31 342 ARG A N 1
ATOM 2699 C CA . ARG A 1 342 ? -21.894 -2.778 37.242 1.00 85.31 342 ARG A CA 1
ATOM 2700 C C . ARG A 1 342 ? -22.534 -3.163 35.900 1.00 85.31 342 ARG A C 1
ATOM 2702 O O . ARG A 1 342 ? -23.741 -3.392 35.839 1.00 85.31 342 ARG A O 1
ATOM 2709 N N . LEU A 1 343 ? -21.726 -3.268 34.839 1.00 85.50 343 LEU A N 1
ATOM 2710 C CA . LEU A 1 343 ? -22.227 -3.623 33.505 1.00 85.50 343 LEU A CA 1
ATOM 2711 C C . LEU A 1 343 ? -22.730 -5.066 33.427 1.00 85.50 343 LEU A C 1
ATOM 2713 O O . LEU A 1 343 ? -23.705 -5.280 32.719 1.00 85.50 343 LEU A O 1
ATOM 2717 N N . GLN A 1 344 ? -22.126 -6.001 34.179 1.00 82.25 344 GLN A N 1
ATOM 2718 C CA . GLN A 1 344 ? -22.506 -7.426 34.228 1.00 82.25 344 GLN A CA 1
ATOM 2719 C C . GLN A 1 344 ? -22.724 -8.018 32.822 1.00 82.25 344 GLN A C 1
ATOM 2721 O O . GLN A 1 344 ? -23.808 -8.513 32.532 1.00 82.25 344 GLN A O 1
ATOM 2726 N N . SER A 1 345 ? -21.731 -7.866 31.942 1.00 72.12 345 SER A N 1
ATOM 2727 C CA . SER A 1 345 ? -21.764 -8.384 30.569 1.00 72.12 345 SER A CA 1
ATOM 2728 C C . SER A 1 345 ? -20.810 -9.571 30.468 1.00 72.12 345 SER A C 1
ATOM 2730 O O . SER A 1 345 ? -19.628 -9.446 30.810 1.00 72.12 345 SER A O 1
ATOM 2732 N N . ASP A 1 346 ? -21.334 -10.713 30.029 1.00 71.88 346 ASP A N 1
ATOM 2733 C CA . ASP A 1 346 ? -20.611 -11.984 29.925 1.00 71.88 346 ASP A CA 1
ATOM 2734 C C . ASP A 1 346 ? -19.343 -11.888 29.043 1.00 71.88 346 ASP A C 1
ATOM 2736 O O . ASP A 1 346 ? -18.298 -12.392 29.464 1.00 71.88 346 ASP A O 1
ATOM 2740 N N . PRO A 1 347 ? -19.345 -11.152 27.908 1.00 63.81 347 PRO A N 1
ATOM 2741 C CA . PRO A 1 347 ? -18.147 -10.881 27.110 1.00 63.81 347 PRO A CA 1
ATOM 2742 C C . PRO A 1 347 ? -16.952 -10.240 27.823 1.00 63.81 347 PRO A C 1
ATOM 2744 O O . PRO A 1 347 ? -15.859 -10.260 27.275 1.00 63.81 347 PRO A O 1
ATOM 2747 N N . THR A 1 348 ? -17.129 -9.628 28.997 1.00 63.84 348 THR A N 1
ATOM 2748 C CA . THR A 1 348 ? -16.022 -8.966 29.722 1.00 63.84 348 THR A CA 1
ATOM 2749 C C . THR A 1 348 ? -15.237 -9.905 30.641 1.00 63.84 348 THR A C 1
ATOM 2751 O O . THR A 1 348 ? -14.261 -9.481 31.261 1.00 63.84 348 THR A O 1
ATOM 2754 N N . ILE A 1 349 ? -15.677 -11.161 30.759 1.00 59.38 349 ILE A N 1
ATOM 2755 C CA . ILE A 1 349 ? -15.081 -12.186 31.629 1.00 59.38 349 ILE A CA 1
ATOM 2756 C C . ILE A 1 349 ? -14.117 -13.102 30.850 1.00 59.38 349 ILE A C 1
ATOM 2758 O O . ILE A 1 349 ? -13.238 -13.713 31.458 1.00 59.38 349 ILE A O 1
ATOM 2762 N N . ILE A 1 350 ? -14.287 -13.188 29.528 1.00 48.59 350 ILE A N 1
ATOM 2763 C CA . ILE A 1 350 ? -13.556 -14.060 28.592 1.00 48.59 350 ILE A CA 1
ATOM 2764 C C . ILE A 1 350 ? -12.469 -13.245 27.896 1.00 48.59 350 ILE A C 1
ATOM 2766 O O . ILE A 1 350 ? -11.336 -13.766 27.779 1.00 48.59 350 ILE A O 1
#

Mean predicted aligned error: 17.89 Å